Protein AF-A0A016TZR3-F1 (afdb_monomer_lite)

Foldseek 3Di:
DPDDDDQKDKDWPFAADDDQDDQDAFKKWWKWKWKWDFCDAADPVRGDDPDSVRTDTDETCCDAPPRYQNGTDMDGPPDPDLQCVVSVVSSVGHAQIKMKMFGFLVRCPCVLVVVLVSNVVSDDDDPPDDDDDDCPPDVVNVVVASPDPSSSVCVVPPHTMMMIMGTHDMDDNVRDDDDPVRDDPVSNVVVVVVVVVVVVVVVVVVVVVVD

Sequence (211 aa):
MPEPRPKCIKKVLHAGKGAVPDYRTGTKALFHYETLKPKDPVKPEVGMPESRDDYDVIDNTRRSWPGGYGKPLELIFGKKFQLPVFETCLRSMLVDEVSQFDIELSELCTYPMVSKKLRDLAKPHDKGHSHGHDSHMCAAALSAGTGYDELDELMRDPRPLRFIFHLLSVTQPEEYEAEGWQLTSEEKMQSVETLRLQGNQLFSQYHWAVN

InterPro domains:
  IPR039663 AIP/AIPL1/TTC9 [PTHR11242] (53-205)
  IPR046357 Peptidyl-prolyl cis-trans isomerase domain superfamily [G3DSA:3.10.50.40] (5-179)
  IPR056277 AIP/AIPL, N-terminal FKBP-type PPIase domain [PF23322] (9-168)

Organism: NCBI:txid53326

Radius of gyration: 21.47 Å; chains: 1; bounding box: 47×35×81 Å

Structure (mmCIF, N/CA/C/O backbone):
data_AF-A0A016TZR3-F1
#
_entry.id   AF-A0A016TZR3-F1
#
loop_
_atom_site.group_PDB
_atom_site.id
_atom_site.type_symbol
_atom_site.label_atom_id
_atom_site.label_alt_id
_atom_site.label_comp_id
_atom_site.label_asym_id
_atom_site.label_entity_id
_atom_site.label_seq_id
_atom_site.pdbx_PDB_ins_code
_atom_site.Cartn_x
_atom_site.Cartn_y
_atom_site.Cartn_z
_atom_site.occupancy
_atom_site.B_iso_or_equiv
_atom_site.auth_seq_id
_atom_site.auth_comp_id
_atom_site.auth_asym_id
_atom_site.auth_atom_id
_atom_site.pdbx_PDB_model_num
ATOM 1 N N . MET A 1 1 ? -8.367 22.521 -23.951 1.00 49.97 1 MET A N 1
ATOM 2 C CA . MET A 1 1 ? -7.368 21.920 -23.044 1.00 49.97 1 MET A CA 1
ATOM 3 C C . MET A 1 1 ? -7.643 20.426 -23.034 1.00 49.97 1 MET A C 1
ATOM 5 O O . MET A 1 1 ? -8.810 20.096 -22.861 1.00 49.97 1 MET A O 1
ATOM 9 N N . PRO A 1 2 ? -6.673 19.540 -23.309 1.00 55.69 2 PRO A N 1
ATOM 10 C CA . PRO A 1 2 ? -6.887 18.112 -23.093 1.00 55.69 2 PRO A CA 1
ATOM 11 C C . PRO A 1 2 ? -7.170 17.859 -21.604 1.00 55.69 2 PRO A C 1
ATOM 13 O O . PRO A 1 2 ? -6.590 18.528 -20.747 1.00 55.69 2 PRO A O 1
ATOM 16 N N . GLU A 1 3 ? -8.089 16.938 -21.315 1.00 54.19 3 GLU A N 1
ATOM 17 C CA . GLU A 1 3 ? -8.392 16.481 -19.954 1.00 54.19 3 GLU A CA 1
ATOM 18 C C . GLU A 1 3 ? -7.097 16.018 -19.254 1.00 54.19 3 GLU A C 1
ATOM 20 O O . GLU A 1 3 ? -6.268 15.348 -19.885 1.00 54.19 3 GLU A O 1
ATOM 25 N N . PRO A 1 4 ? -6.877 16.372 -17.974 1.00 68.44 4 PRO A N 1
ATOM 26 C CA . PRO A 1 4 ? -5.705 15.915 -17.242 1.00 68.44 4 PRO A CA 1
ATOM 27 C C . PRO A 1 4 ? -5.733 14.388 -17.115 1.00 68.44 4 PRO A C 1
ATOM 29 O O . PRO A 1 4 ? -6.742 13.798 -16.730 1.00 68.44 4 PRO A O 1
ATOM 32 N N . ARG A 1 5 ? -4.608 13.737 -17.433 1.00 68.75 5 ARG A N 1
ATOM 33 C CA . ARG A 1 5 ? -4.474 12.278 -17.340 1.00 68.75 5 ARG A CA 1
ATOM 34 C C . ARG A 1 5 ? -4.756 11.815 -15.898 1.00 68.75 5 ARG A C 1
ATOM 36 O O . ARG A 1 5 ? -4.221 12.427 -14.967 1.00 68.75 5 ARG A O 1
ATOM 43 N N . PRO A 1 6 ? -5.559 10.754 -15.690 1.00 76.75 6 PRO A N 1
ATOM 44 C CA . PRO A 1 6 ? -5.794 10.219 -14.356 1.00 76.75 6 PRO A CA 1
ATOM 45 C C . PRO A 1 6 ? -4.475 9.741 -13.749 1.00 76.75 6 PRO A C 1
ATOM 47 O O . PRO A 1 6 ? -3.730 8.991 -14.371 1.00 76.75 6 PRO A O 1
ATOM 50 N N . LYS A 1 7 ? -4.195 10.173 -12.518 1.00 87.81 7 LYS A N 1
ATOM 51 C CA . LYS A 1 7 ? -2.957 9.826 -11.803 1.00 87.81 7 LYS A CA 1
ATOM 52 C C . LYS A 1 7 ? -2.962 8.425 -11.185 1.00 87.81 7 LYS A C 1
ATOM 54 O O . LYS A 1 7 ? -1.944 7.955 -10.685 1.00 87.81 7 LYS A O 1
ATOM 59 N N . CYS A 1 8 ? -4.130 7.797 -11.158 1.00 93.31 8 CYS A N 1
ATOM 60 C CA . CYS A 1 8 ? -4.347 6.466 -10.629 1.00 93.31 8 CYS A CA 1
ATOM 61 C C . CYS A 1 8 ? -5.520 5.831 -11.380 1.00 93.31 8 CYS A C 1
ATOM 63 O O . CYS A 1 8 ? -6.584 6.446 -11.489 1.00 93.31 8 CYS A O 1
ATOM 65 N N . ILE A 1 9 ? -5.327 4.622 -11.906 1.00 94.88 9 ILE A N 1
ATOM 66 C CA . ILE A 1 9 ? -6.352 3.863 -12.629 1.00 94.88 9 ILE A CA 1
ATOM 67 C C . ILE A 1 9 ? -6.666 2.597 -11.836 1.00 94.88 9 ILE A C 1
ATOM 69 O O . ILE A 1 9 ? -5.790 1.766 -11.608 1.00 94.88 9 ILE A O 1
ATOM 73 N N . LYS A 1 10 ? -7.928 2.447 -11.425 1.00 97.19 10 LYS A N 1
ATOM 74 C CA . LYS A 1 10 ? -8.415 1.294 -10.661 1.00 97.19 10 LYS A CA 1
ATOM 75 C C . LYS A 1 10 ? -9.004 0.225 -11.583 1.00 97.19 10 LYS A C 1
ATOM 77 O O . LYS A 1 10 ? -9.812 0.534 -12.455 1.00 97.19 10 LYS A O 1
ATOM 82 N N . LYS A 1 11 ? -8.698 -1.042 -11.302 1.00 97.56 11 LYS A N 1
ATOM 83 C CA . LYS A 1 11 ? -9.366 -2.223 -11.861 1.00 97.56 11 LYS A CA 1
ATOM 84 C C . LYS A 1 11 ? -9.707 -3.199 -10.736 1.00 97.56 11 LYS A C 1
ATOM 86 O O . LYS A 1 11 ? -8.815 -3.708 -10.064 1.00 97.56 11 LYS A O 1
ATOM 91 N N . VAL A 1 12 ? -10.994 -3.487 -10.548 1.00 98.25 12 VAL A N 1
ATOM 92 C CA . VAL A 1 12 ? -11.446 -4.486 -9.567 1.00 98.25 12 VAL A CA 1
ATOM 93 C C . VAL A 1 12 ? -11.121 -5.885 -10.090 1.00 98.25 12 VAL A C 1
ATOM 95 O O . VAL A 1 12 ? -11.510 -6.236 -11.202 1.00 98.25 12 VAL A O 1
ATOM 98 N N . LEU A 1 13 ? -10.396 -6.671 -9.295 1.00 97.81 13 LEU A N 1
ATOM 99 C CA . LEU A 1 13 ? -10.054 -8.067 -9.592 1.00 97.81 13 LEU A CA 1
ATOM 100 C C . LEU A 1 13 ? -11.022 -9.034 -8.902 1.00 97.81 13 LEU A C 1
ATOM 102 O O . LEU A 1 13 ? -11.408 -10.047 -9.480 1.00 97.81 13 LEU A O 1
ATOM 106 N N . HIS A 1 14 ? -11.435 -8.703 -7.679 1.00 97.94 14 HIS A N 1
ATOM 107 C CA . HIS A 1 14 ? -12.476 -9.399 -6.936 1.00 97.94 14 HIS A CA 1
ATOM 108 C C . HIS A 1 14 ? -13.367 -8.369 -6.251 1.00 97.94 14 HIS A C 1
ATOM 110 O O . HIS A 1 14 ? -12.867 -7.509 -5.525 1.00 97.94 14 HIS A O 1
ATOM 116 N N . ALA A 1 15 ? -14.673 -8.439 -6.500 1.00 96.75 15 ALA A N 1
ATOM 117 C CA . ALA A 1 15 ? -15.625 -7.536 -5.870 1.00 96.75 15 ALA A CA 1
ATOM 118 C C . ALA A 1 15 ? -15.698 -7.811 -4.364 1.00 96.75 15 ALA A C 1
ATOM 120 O O . ALA A 1 15 ? -15.785 -8.966 -3.950 1.00 96.75 15 ALA A O 1
ATOM 121 N N . GLY A 1 16 ? -15.681 -6.749 -3.560 1.00 95.56 16 GLY A N 1
ATOM 122 C CA . GLY A 1 16 ? -15.928 -6.859 -2.127 1.00 95.56 16 GLY A CA 1
ATOM 123 C C . GLY A 1 16 ? -17.412 -7.025 -1.801 1.00 95.56 16 GLY A C 1
ATOM 124 O O . GLY A 1 16 ? -18.258 -7.237 -2.674 1.00 95.56 16 GLY A O 1
ATOM 125 N N . LYS A 1 17 ? -17.735 -6.918 -0.515 1.00 89.94 17 LYS A N 1
ATOM 126 C CA . LYS A 1 17 ? -19.073 -7.154 0.035 1.00 89.94 17 LYS A CA 1
ATOM 127 C C . LYS A 1 17 ? -19.603 -5.914 0.749 1.00 89.94 17 LYS A C 1
ATOM 129 O O . LYS A 1 17 ? -18.851 -5.153 1.350 1.00 89.94 17 LYS A O 1
ATOM 134 N N . GLY A 1 18 ? -20.927 -5.773 0.746 1.00 92.62 18 GLY A N 1
ATOM 135 C CA . GLY A 1 18 ? -21.624 -4.711 1.469 1.00 92.62 18 GLY A CA 1
ATOM 136 C C . GLY A 1 18 ? -21.570 -3.354 0.766 1.00 92.62 18 GLY A C 1
ATOM 137 O O . GLY A 1 18 ? -21.456 -3.274 -0.455 1.00 92.62 18 GLY A O 1
ATOM 138 N N . ALA A 1 19 ? -21.714 -2.292 1.555 1.00 89.75 19 ALA A N 1
ATOM 139 C CA . ALA A 1 19 ? -21.615 -0.912 1.095 1.00 89.75 19 ALA A CA 1
ATOM 140 C C . ALA A 1 19 ? -20.197 -0.367 1.310 1.00 89.75 19 ALA A C 1
ATOM 142 O O . ALA A 1 19 ? -19.444 -0.885 2.136 1.00 89.75 19 ALA A O 1
ATOM 143 N N . VAL A 1 20 ? -19.848 0.697 0.581 1.00 88.19 20 VAL A N 1
ATOM 144 C CA . VAL A 1 20 ? -18.577 1.404 0.785 1.00 88.19 20 VAL A CA 1
ATOM 145 C C . VAL A 1 20 ? -18.556 1.962 2.211 1.00 88.19 20 VAL A C 1
ATOM 147 O O . VAL A 1 20 ? -19.495 2.675 2.575 1.00 88.19 20 VAL A O 1
ATOM 150 N N . PRO A 1 21 ? -17.535 1.631 3.025 1.00 89.56 21 PRO A N 1
ATOM 151 C CA . PRO A 1 21 ? -17.408 2.173 4.372 1.00 89.56 21 PRO A CA 1
ATOM 152 C C . PRO A 1 21 ? -17.322 3.701 4.371 1.00 89.56 21 PRO A C 1
ATOM 154 O O . PRO A 1 21 ? -16.819 4.308 3.424 1.00 89.56 21 PRO A O 1
ATOM 157 N N . ASP A 1 22 ? -17.757 4.330 5.461 1.00 91.75 22 ASP A N 1
ATOM 158 C CA . ASP A 1 22 ? -17.482 5.750 5.668 1.00 91.75 22 ASP A CA 1
ATOM 159 C C . ASP A 1 22 ? -16.022 5.932 6.106 1.00 91.75 22 ASP A C 1
ATOM 161 O O . ASP A 1 22 ? -15.615 5.495 7.186 1.00 91.75 22 ASP A O 1
ATOM 165 N N . TYR A 1 23 ? -15.221 6.549 5.238 1.00 90.19 23 TYR A N 1
ATOM 166 C CA . TYR A 1 23 ? -13.797 6.795 5.452 1.00 90.19 23 TYR A CA 1
ATOM 167 C C . TYR A 1 23 ? -13.564 8.211 5.988 1.00 90.19 23 TYR A C 1
ATOM 169 O O . TYR A 1 23 ? -13.162 9.121 5.259 1.00 90.19 23 TYR A O 1
ATOM 177 N N . ARG A 1 24 ? -13.770 8.410 7.285 1.00 91.12 24 ARG A N 1
ATOM 178 C CA . ARG A 1 24 ? -13.480 9.678 7.979 1.00 91.12 24 ARG A CA 1
ATOM 179 C C . ARG A 1 24 ? -12.120 9.671 8.674 1.00 91.12 24 ARG A C 1
ATOM 181 O O . ARG A 1 24 ? -11.496 8.620 8.819 1.00 91.12 24 ARG A O 1
ATOM 188 N N . THR A 1 25 ? -11.650 10.837 9.114 1.00 91.31 25 THR A N 1
ATOM 189 C CA . THR A 1 25 ? -10.424 10.943 9.922 1.00 91.31 25 THR A CA 1
ATOM 190 C C . THR A 1 25 ? -10.492 10.006 11.128 1.00 91.31 25 THR A C 1
ATOM 192 O O . THR A 1 25 ? -11.509 9.954 11.814 1.00 91.31 25 THR A O 1
ATOM 195 N N . GLY A 1 26 ? -9.420 9.249 11.361 1.00 90.44 26 GLY A N 1
ATOM 196 C CA . GLY A 1 26 ? -9.351 8.224 12.402 1.00 90.44 26 GLY A CA 1
ATOM 197 C C . GLY A 1 26 ? -9.872 6.850 11.974 1.00 90.44 26 GLY A C 1
ATOM 198 O O . GLY A 1 26 ? -9.685 5.892 12.707 1.00 90.44 26 GLY A O 1
ATOM 199 N N . THR A 1 27 ? -10.490 6.703 10.800 1.00 93.75 27 THR A N 1
ATOM 200 C CA . THR A 1 27 ? -10.899 5.376 10.309 1.00 93.75 27 THR A CA 1
ATOM 201 C C . THR A 1 27 ? -9.664 4.506 10.115 1.00 93.75 27 THR A C 1
ATOM 203 O O . THR A 1 27 ? -8.675 4.966 9.541 1.00 93.75 27 THR A O 1
ATOM 206 N N . LYS A 1 28 ? -9.717 3.252 10.561 1.00 94.62 28 LYS A N 1
ATOM 207 C CA . LYS A 1 28 ? -8.633 2.282 10.402 1.00 94.62 28 LYS A CA 1
ATOM 208 C C . LYS A 1 28 ? -8.973 1.303 9.287 1.00 94.62 28 LYS A C 1
ATOM 210 O O . LYS A 1 28 ? -10.040 0.701 9.311 1.00 94.62 28 LYS A O 1
ATOM 215 N N . ALA A 1 29 ? -8.066 1.116 8.337 1.00 95.94 29 ALA A N 1
ATOM 216 C CA . ALA A 1 29 ? -8.151 0.071 7.323 1.00 95.94 29 ALA A CA 1
ATOM 217 C C . ALA A 1 29 ? -7.049 -0.965 7.541 1.00 95.94 29 ALA A C 1
ATOM 219 O O . ALA A 1 29 ? -5.874 -0.606 7.631 1.00 95.94 29 ALA A O 1
ATOM 220 N N . LEU A 1 30 ? -7.434 -2.239 7.577 1.00 97.38 30 LEU A N 1
ATOM 221 C CA . LEU A 1 30 ? -6.525 -3.380 7.604 1.00 97.38 30 LEU A CA 1
ATOM 222 C C . LEU A 1 30 ? -6.492 -4.013 6.212 1.00 97.38 30 LEU A C 1
ATOM 224 O O . LEU A 1 30 ? -7.537 -4.377 5.672 1.00 97.38 30 LEU A O 1
ATOM 228 N N . PHE A 1 31 ? -5.314 -4.151 5.610 1.00 98.00 31 PHE A N 1
ATOM 229 C CA . PHE A 1 31 ? -5.204 -4.614 4.226 1.00 98.00 31 PHE A CA 1
ATOM 230 C C . PHE A 1 31 ? -3.892 -5.342 3.941 1.00 98.00 31 PHE A C 1
ATOM 232 O O . PHE A 1 31 ? -2.863 -5.125 4.579 1.00 98.00 31 PHE A O 1
ATOM 239 N N . HIS A 1 32 ? -3.923 -6.191 2.919 1.00 98.31 32 HIS A N 1
ATOM 240 C CA . HIS A 1 32 ? -2.718 -6.651 2.242 1.00 98.31 32 HIS A CA 1
ATOM 241 C C . HIS A 1 32 ? -2.470 -5.809 0.996 1.00 98.31 32 HIS A C 1
ATOM 243 O O . HIS A 1 32 ? -3.414 -5.356 0.351 1.00 98.31 32 HIS A O 1
ATOM 249 N N . TYR A 1 33 ? -1.203 -5.660 0.623 1.00 97.56 33 TYR A N 1
ATOM 250 C CA . TYR A 1 33 ? -0.843 -5.203 -0.711 1.00 97.56 33 TYR A CA 1
ATOM 251 C C . TYR A 1 33 ? 0.334 -5.974 -1.306 1.00 97.56 33 TYR A C 1
ATOM 253 O O . TYR A 1 33 ? 1.115 -6.619 -0.591 1.00 97.56 33 TYR A O 1
ATOM 261 N N . GLU A 1 34 ? 0.434 -5.878 -2.625 1.00 97.75 34 GLU A N 1
ATOM 262 C CA . GLU A 1 34 ? 1.603 -6.214 -3.421 1.00 97.75 34 GLU A CA 1
ATOM 263 C C . GLU A 1 34 ? 1.939 -5.048 -4.353 1.00 97.75 34 GLU A C 1
ATOM 265 O O . GLU A 1 34 ? 1.035 -4.465 -4.951 1.00 97.75 34 GLU A O 1
ATOM 270 N N . THR A 1 35 ? 3.225 -4.734 -4.485 1.00 97.56 35 THR A N 1
ATOM 271 C CA . THR A 1 35 ? 3.732 -3.703 -5.393 1.00 97.56 35 THR A CA 1
ATOM 272 C C . THR A 1 35 ? 4.537 -4.335 -6.510 1.00 97.56 35 THR A C 1
ATOM 274 O O . THR A 1 35 ? 5.446 -5.128 -6.261 1.00 97.56 35 THR A O 1
ATOM 277 N N . LEU A 1 36 ? 4.228 -3.935 -7.736 1.00 97.75 36 LEU A N 1
ATOM 278 C CA . LEU A 1 36 ? 4.792 -4.466 -8.964 1.00 97.75 36 LEU A CA 1
ATOM 279 C C . LEU A 1 36 ? 5.443 -3.337 -9.773 1.00 97.75 36 LEU A C 1
ATOM 281 O O . LEU A 1 36 ? 4.791 -2.338 -10.098 1.00 97.75 36 LEU A O 1
ATOM 285 N N . LYS A 1 37 ? 6.718 -3.518 -10.125 1.00 97.19 37 LYS A N 1
ATOM 286 C CA . LYS A 1 37 ? 7.484 -2.642 -11.018 1.00 97.19 37 LYS A CA 1
ATOM 287 C C . LYS A 1 37 ? 7.463 -3.216 -12.433 1.00 97.19 37 LYS A C 1
ATOM 289 O O . LYS A 1 37 ? 7.873 -4.360 -12.592 1.00 97.19 37 LYS A O 1
ATOM 294 N N . PRO A 1 38 ? 7.028 -2.472 -13.458 1.00 96.94 38 PRO A N 1
ATOM 295 C CA . PRO A 1 38 ? 7.193 -2.899 -14.845 1.00 96.94 38 PRO A CA 1
ATOM 296 C C . PRO A 1 38 ? 8.671 -3.166 -15.163 1.00 96.94 38 PRO A C 1
ATOM 298 O O . PRO A 1 38 ? 9.517 -2.327 -14.836 1.00 96.94 38 PRO A O 1
ATOM 301 N N . LYS A 1 39 ? 8.977 -4.292 -15.816 1.00 95.19 39 LYS A N 1
ATOM 302 C CA . LYS A 1 39 ? 10.340 -4.658 -16.247 1.00 95.19 39 LYS A CA 1
ATOM 303 C C . LYS A 1 39 ? 10.873 -3.710 -17.315 1.00 95.19 39 LYS A C 1
ATOM 305 O O . LYS A 1 39 ? 11.999 -3.224 -17.215 1.00 95.19 39 LYS A O 1
ATOM 310 N N . ASP A 1 40 ? 10.017 -3.333 -18.259 1.00 93.56 40 ASP A N 1
ATOM 311 C CA . ASP A 1 40 ? 10.330 -2.368 -19.314 1.00 93.56 40 ASP A CA 1
ATOM 312 C C . ASP A 1 40 ? 9.767 -0.968 -19.012 1.00 93.56 40 ASP A C 1
ATOM 314 O O . ASP A 1 40 ? 8.735 -0.848 -18.340 1.00 93.56 40 ASP A O 1
ATOM 318 N N . PRO A 1 41 ? 10.428 0.113 -19.478 1.00 91.06 41 PRO A N 1
ATOM 319 C CA . PRO A 1 41 ? 9.929 1.471 -19.301 1.00 91.06 41 PRO A CA 1
ATOM 320 C C . PRO A 1 41 ? 8.519 1.648 -19.874 1.00 91.06 41 PRO A C 1
ATOM 322 O O . PRO A 1 41 ? 8.245 1.304 -21.026 1.00 91.06 41 PRO A O 1
ATOM 325 N N . VAL A 1 42 ? 7.631 2.240 -19.076 1.00 89.88 42 VAL A N 1
ATOM 326 C CA . VAL A 1 42 ? 6.235 2.465 -19.462 1.00 89.88 42 VAL A CA 1
ATOM 327 C C . VAL A 1 42 ? 6.144 3.663 -20.395 1.00 89.88 42 VAL A C 1
ATOM 329 O O . VAL A 1 42 ? 6.433 4.797 -20.013 1.00 89.88 42 VAL A O 1
ATOM 332 N N . LYS A 1 43 ? 5.725 3.408 -21.635 1.00 85.25 43 LYS A N 1
ATOM 333 C CA . LYS A 1 43 ? 5.479 4.452 -22.631 1.00 85.25 43 LYS A CA 1
ATOM 334 C C . LYS A 1 43 ? 4.062 5.011 -22.460 1.00 85.25 43 LYS A C 1
ATOM 336 O O . LYS A 1 43 ? 3.127 4.210 -22.376 1.00 85.25 43 LYS A O 1
ATOM 341 N N . PRO A 1 44 ? 3.866 6.343 -22.452 1.00 78.75 44 PRO A N 1
ATOM 342 C CA . PRO A 1 44 ? 2.546 6.954 -22.281 1.00 78.75 44 PRO A CA 1
ATOM 343 C C . PRO A 1 44 ? 1.476 6.467 -23.265 1.00 78.75 44 PRO A C 1
ATOM 345 O O . PRO A 1 44 ? 0.295 6.489 -22.936 1.00 78.75 44 PRO A O 1
ATOM 348 N N . GLU A 1 45 ? 1.879 6.055 -24.467 1.00 81.81 45 GLU A N 1
ATOM 349 C CA . GLU A 1 45 ? 0.986 5.615 -25.541 1.00 81.81 45 GLU A CA 1
ATOM 350 C C . GLU A 1 45 ? 0.502 4.171 -25.354 1.00 81.81 45 GLU A C 1
ATOM 352 O O . GLU A 1 45 ? -0.556 3.811 -25.864 1.00 81.81 45 GLU A O 1
ATOM 357 N N . VAL A 1 46 ? 1.283 3.348 -24.647 1.00 83.25 46 VAL A N 1
ATOM 358 C CA . VAL A 1 46 ? 1.012 1.917 -24.428 1.00 83.25 46 VAL A CA 1
ATOM 359 C C . VAL A 1 46 ? 0.372 1.686 -23.058 1.00 83.25 46 VAL A C 1
ATOM 361 O O . VAL A 1 46 ? -0.469 0.805 -22.912 1.00 83.25 46 VAL A O 1
ATOM 364 N N . GLY A 1 47 ? 0.725 2.505 -22.063 1.00 87.31 47 GLY A N 1
ATOM 365 C CA . GLY A 1 47 ? 0.266 2.335 -20.689 1.00 87.31 47 GLY A CA 1
ATOM 366 C C . GLY A 1 47 ? 0.959 1.174 -19.971 1.00 87.31 47 GLY A C 1
ATOM 367 O O . GLY A 1 47 ? 1.974 0.642 -20.422 1.00 87.31 47 GLY A O 1
ATOM 368 N N . MET A 1 48 ? 0.431 0.818 -18.801 1.00 94.25 48 MET A N 1
ATOM 369 C CA . MET A 1 48 ? 0.974 -0.252 -17.961 1.00 94.25 48 MET A CA 1
ATOM 370 C C . MET A 1 48 ? 0.780 -1.629 -18.625 1.00 94.25 48 MET A C 1
ATOM 372 O O . MET A 1 48 ? -0.317 -1.884 -19.124 1.00 94.25 48 MET A O 1
ATOM 376 N N . PRO A 1 49 ? 1.776 -2.538 -18.587 1.00 94.50 49 PRO A N 1
ATOM 377 C CA . PRO A 1 49 ? 1.634 -3.890 -19.132 1.00 94.50 49 PRO A CA 1
ATOM 378 C C . PRO A 1 49 ? 0.408 -4.654 -18.600 1.00 94.50 49 PRO A C 1
ATOM 380 O O . PRO A 1 49 ? -0.021 -4.500 -17.451 1.00 94.50 49 PRO A O 1
ATOM 383 N N . GLU A 1 50 ? -0.181 -5.513 -19.429 1.00 92.38 50 GLU A N 1
ATOM 384 C CA . GLU A 1 50 ? -1.334 -6.321 -19.011 1.00 92.38 50 GLU A CA 1
ATOM 385 C C . GLU A 1 50 ? -0.912 -7.589 -18.266 1.00 92.38 50 GLU A C 1
ATOM 387 O O . GLU A 1 50 ? -1.527 -7.938 -17.253 1.00 92.38 50 GLU A O 1
ATOM 392 N N . SER A 1 51 ? 0.137 -8.268 -18.743 1.00 94.00 51 SER A N 1
ATOM 393 C CA . SER A 1 51 ? 0.600 -9.519 -18.148 1.00 94.00 51 SER A CA 1
ATOM 394 C C . SER A 1 51 ? 1.334 -9.258 -16.843 1.00 94.00 51 SER A C 1
ATOM 396 O O . SER A 1 51 ? 2.180 -8.374 -16.739 1.00 94.00 51 SER A O 1
ATOM 398 N N . ARG A 1 52 ? 1.051 -10.083 -15.835 1.00 92.75 52 ARG A N 1
ATOM 399 C CA . ARG A 1 52 ? 1.779 -10.059 -14.564 1.00 92.75 52 ARG A CA 1
ATOM 400 C C . ARG A 1 52 ? 3.259 -10.418 -14.738 1.00 92.75 52 ARG A C 1
ATOM 402 O O . ARG A 1 52 ? 4.080 -9.937 -13.963 1.00 92.75 52 ARG A O 1
ATOM 409 N N . ASP A 1 53 ? 3.594 -11.228 -15.738 1.00 95.94 53 ASP A N 1
ATOM 410 C CA . ASP A 1 53 ? 4.968 -11.689 -15.973 1.00 95.94 53 ASP A CA 1
ATOM 411 C C . ASP A 1 53 ? 5.900 -10.568 -16.453 1.00 95.94 53 ASP A C 1
ATOM 413 O O . ASP A 1 53 ? 7.121 -10.707 -16.371 1.00 95.94 53 ASP A O 1
ATOM 417 N N . ASP A 1 54 ? 5.342 -9.427 -16.861 1.00 96.88 54 ASP A N 1
ATOM 418 C CA . ASP A 1 54 ? 6.081 -8.228 -17.271 1.00 96.88 54 ASP A CA 1
ATOM 419 C C . ASP A 1 54 ? 6.475 -7.340 -16.078 1.00 96.88 54 ASP A C 1
ATOM 421 O O . ASP A 1 54 ? 6.915 -6.201 -16.255 1.00 96.88 54 ASP A O 1
ATOM 425 N N . TYR A 1 55 ? 6.318 -7.847 -14.852 1.00 97.44 55 TYR A N 1
ATOM 426 C CA . TYR A 1 55 ? 6.597 -7.120 -13.622 1.00 97.44 55 TYR A CA 1
ATOM 427 C C . TYR A 1 55 ? 7.577 -7.849 -12.705 1.00 97.44 55 TYR A C 1
ATOM 429 O O . TYR A 1 55 ? 7.564 -9.076 -12.591 1.00 97.44 55 TYR A O 1
ATOM 437 N N . ASP A 1 56 ? 8.358 -7.061 -11.973 1.00 96.12 56 ASP A N 1
ATOM 438 C CA . ASP A 1 56 ? 9.103 -7.492 -10.796 1.00 96.12 56 ASP A CA 1
ATOM 439 C C . ASP A 1 56 ? 8.322 -7.133 -9.527 1.00 96.12 56 ASP A C 1
ATOM 441 O O . ASP A 1 56 ? 7.745 -6.048 -9.411 1.00 96.12 56 ASP A O 1
ATOM 445 N N . VAL A 1 57 ? 8.294 -8.042 -8.553 1.00 95.56 57 VAL A N 1
ATOM 446 C CA . VAL A 1 57 ? 7.645 -7.797 -7.257 1.00 95.56 57 VAL A CA 1
ATOM 447 C C . VAL A 1 57 ? 8.605 -7.013 -6.368 1.00 95.56 57 VAL A C 1
ATOM 449 O O . VAL A 1 57 ? 9.663 -7.532 -6.025 1.00 95.56 57 VAL A O 1
ATOM 452 N N . ILE A 1 58 ? 8.217 -5.804 -5.954 1.00 95.00 58 ILE A N 1
ATOM 453 C CA . ILE A 1 58 ? 9.000 -5.004 -5.000 1.00 95.00 58 ILE A CA 1
ATOM 454 C C . ILE A 1 58 ? 8.634 -5.398 -3.572 1.00 95.00 58 ILE A C 1
ATOM 456 O O . ILE A 1 58 ? 9.499 -5.756 -2.785 1.00 95.00 58 ILE A O 1
ATOM 460 N N . ASP A 1 59 ? 7.349 -5.341 -3.224 1.00 95.12 59 ASP A N 1
ATOM 461 C CA . ASP A 1 59 ? 6.875 -5.640 -1.873 1.00 95.12 59 ASP A CA 1
ATOM 462 C C . ASP A 1 59 ? 5.647 -6.540 -1.934 1.00 95.12 59 ASP A C 1
ATOM 464 O O . ASP A 1 59 ? 4.795 -6.385 -2.807 1.00 95.12 59 ASP A O 1
ATOM 468 N N . ASN A 1 60 ? 5.526 -7.465 -0.983 1.00 96.31 60 ASN A N 1
ATOM 469 C CA . ASN A 1 60 ? 4.326 -8.275 -0.818 1.00 96.31 60 ASN A CA 1
ATOM 470 C C . ASN A 1 60 ? 4.083 -8.558 0.667 1.00 96.31 60 ASN A C 1
ATOM 472 O O . ASN A 1 60 ? 4.766 -9.366 1.287 1.00 96.31 60 ASN A O 1
ATOM 476 N N . THR A 1 61 ? 3.063 -7.921 1.238 1.00 96.19 61 THR A N 1
ATOM 477 C CA . THR A 1 61 ? 2.717 -8.037 2.669 1.00 96.19 61 THR A CA 1
ATOM 478 C C . THR A 1 61 ? 2.465 -9.477 3.143 1.00 96.19 61 THR A C 1
ATOM 480 O O . THR A 1 61 ? 2.605 -9.761 4.329 1.00 96.19 61 THR A O 1
ATOM 483 N N . ARG A 1 62 ? 2.104 -10.403 2.242 1.00 95.88 62 ARG A N 1
ATOM 484 C CA . ARG A 1 62 ? 1.853 -11.815 2.575 1.00 95.88 62 ARG A CA 1
ATOM 485 C C . ARG A 1 62 ? 3.124 -12.658 2.645 1.00 95.88 62 ARG A C 1
ATOM 487 O O . ARG A 1 62 ? 3.096 -13.725 3.249 1.00 95.88 62 ARG A O 1
ATOM 494 N N . ARG A 1 63 ? 4.219 -12.223 2.018 1.00 94.12 63 ARG A N 1
ATOM 495 C CA . ARG A 1 63 ? 5.515 -12.910 2.106 1.00 94.12 63 ARG A CA 1
ATOM 496 C C . ARG A 1 63 ? 6.188 -12.543 3.421 1.00 94.12 63 ARG A C 1
ATOM 498 O O . ARG A 1 63 ? 6.085 -11.404 3.862 1.00 94.12 63 ARG A O 1
ATOM 505 N N . SER A 1 64 ? 6.883 -13.487 4.039 1.00 90.50 64 SER A N 1
ATOM 506 C CA . SER A 1 64 ? 7.733 -13.204 5.199 1.00 90.50 64 SER A CA 1
ATOM 507 C C . SER A 1 64 ? 8.983 -12.424 4.790 1.00 90.50 64 SER A C 1
ATOM 509 O O . SER A 1 64 ? 9.380 -12.433 3.622 1.00 90.50 64 SER A O 1
ATOM 511 N N . TRP A 1 65 ? 9.638 -11.799 5.769 1.00 86.69 65 TRP A N 1
ATOM 512 C CA . TRP A 1 65 ? 10.977 -11.239 5.599 1.00 86.69 65 TRP A CA 1
ATOM 513 C C . TRP A 1 65 ? 11.945 -12.267 4.971 1.00 86.69 65 TRP A C 1
ATOM 515 O O . TRP A 1 65 ? 11.905 -13.432 5.379 1.00 86.69 65 TRP A O 1
ATOM 525 N N . PRO A 1 66 ? 12.828 -11.887 4.023 1.00 79.62 66 PRO A N 1
ATOM 526 C CA . PRO A 1 66 ? 13.050 -10.543 3.469 1.00 79.62 66 PRO A CA 1
ATOM 527 C C . PRO A 1 66 ? 12.128 -10.151 2.305 1.00 79.62 66 PRO A C 1
ATOM 529 O O . PRO A 1 66 ? 12.147 -9.005 1.878 1.00 79.62 66 PRO A O 1
ATOM 532 N N . GLY A 1 67 ? 11.303 -11.070 1.799 1.00 72.94 67 GLY A N 1
ATOM 533 C CA . GLY A 1 67 ? 10.462 -10.841 0.617 1.00 72.94 67 GLY A CA 1
ATOM 534 C C . GLY A 1 67 ? 9.142 -10.106 0.881 1.00 72.94 67 GLY A C 1
ATOM 535 O O . GLY A 1 67 ? 8.313 -10.018 -0.026 1.00 72.94 67 GLY A O 1
ATOM 536 N N . GLY A 1 68 ? 8.906 -9.649 2.112 1.00 84.38 68 GLY A N 1
ATOM 537 C CA . GLY A 1 68 ? 7.666 -9.020 2.556 1.00 84.38 68 GLY A CA 1
ATOM 538 C C . GLY A 1 68 ? 7.624 -8.800 4.069 1.00 84.38 68 GLY A C 1
ATOM 539 O O . GLY A 1 68 ? 8.659 -8.827 4.736 1.00 84.38 68 GLY A O 1
ATOM 540 N N . TYR A 1 69 ? 6.424 -8.589 4.621 1.00 87.75 69 TYR A N 1
ATOM 541 C CA . TYR A 1 69 ? 6.233 -8.251 6.043 1.00 87.75 69 TYR A CA 1
ATOM 542 C C . TYR A 1 69 ? 5.577 -9.359 6.880 1.00 87.75 69 TYR A C 1
ATOM 544 O O . TYR A 1 69 ? 5.520 -9.252 8.101 1.00 87.75 69 TYR A O 1
ATOM 552 N N . GLY A 1 70 ? 5.061 -10.414 6.244 1.00 89.62 70 GLY A N 1
ATOM 553 C CA . GLY A 1 70 ? 4.425 -11.569 6.889 1.00 89.62 70 GLY A CA 1
ATOM 554 C C . GLY A 1 70 ? 3.076 -11.290 7.561 1.00 89.62 70 GLY A C 1
ATOM 555 O O . GLY A 1 70 ? 2.526 -12.180 8.206 1.00 89.62 70 GLY A O 1
ATOM 556 N N . LYS A 1 71 ? 2.534 -10.073 7.437 1.00 94.12 71 LYS A N 1
ATOM 557 C CA . LYS A 1 71 ? 1.275 -9.642 8.058 1.00 94.12 71 LYS A CA 1
ATOM 558 C C . LYS A 1 71 ? 0.608 -8.520 7.251 1.00 94.12 71 LYS A C 1
ATOM 560 O O . LYS A 1 71 ? 1.302 -7.810 6.517 1.00 94.12 71 LYS A O 1
ATOM 565 N N . PRO A 1 72 ? -0.724 -8.350 7.358 1.00 96.50 72 PRO A N 1
ATOM 566 C CA . PRO A 1 72 ? -1.396 -7.178 6.807 1.00 96.50 72 PRO A CA 1
ATOM 567 C C . PRO A 1 72 ? -0.888 -5.889 7.464 1.00 96.50 72 PRO A C 1
ATOM 569 O O . PRO A 1 72 ? -0.339 -5.911 8.568 1.00 96.50 72 PRO A O 1
ATOM 572 N N . LEU A 1 73 ? -1.074 -4.770 6.768 1.00 94.19 73 LEU A N 1
ATOM 573 C CA . LEU A 1 73 ? -0.781 -3.441 7.287 1.00 94.19 73 LEU A CA 1
ATOM 574 C C . LEU A 1 73 ? -2.048 -2.725 7.733 1.00 94.19 73 LEU A C 1
ATOM 576 O O . LEU A 1 73 ? -3.145 -2.997 7.244 1.00 94.19 73 LEU A O 1
ATOM 580 N N . GLU A 1 74 ? -1.844 -1.767 8.630 1.00 93.06 74 GLU A N 1
ATOM 581 C CA . GLU A 1 74 ? -2.867 -0.851 9.108 1.00 93.06 74 GLU A CA 1
ATOM 582 C C . GLU A 1 74 ? -2.584 0.561 8.598 1.00 93.06 74 GLU A C 1
ATOM 584 O O . GLU A 1 74 ? -1.461 1.062 8.701 1.00 93.06 74 GLU A O 1
ATOM 589 N N . LEU A 1 75 ? -3.618 1.214 8.073 1.00 92.75 75 LEU A N 1
ATOM 590 C CA . LEU A 1 75 ? -3.605 2.634 7.739 1.00 92.75 75 LEU A CA 1
ATOM 591 C C . LEU A 1 75 ? -4.712 3.339 8.516 1.00 92.75 75 LEU A C 1
ATOM 593 O O . LEU A 1 75 ? -5.836 2.846 8.580 1.00 92.75 75 LEU A O 1
ATOM 597 N N . ILE A 1 76 ? -4.396 4.511 9.066 1.00 92.00 76 ILE A N 1
ATOM 598 C CA . ILE A 1 76 ? -5.370 5.380 9.726 1.00 92.00 76 ILE A CA 1
ATOM 599 C C . ILE A 1 76 ? -5.564 6.627 8.875 1.00 92.00 76 ILE A C 1
ATOM 601 O O . ILE A 1 76 ? -4.619 7.385 8.658 1.00 92.00 76 ILE A O 1
ATOM 605 N N . PHE A 1 77 ? -6.795 6.841 8.427 1.00 92.25 77 PHE A N 1
ATOM 606 C CA . PHE A 1 77 ? -7.163 7.951 7.557 1.00 92.25 77 PHE A CA 1
ATOM 607 C C . PHE A 1 77 ? -7.023 9.305 8.251 1.00 92.25 77 PHE A C 1
ATOM 609 O O . PHE A 1 77 ? -7.334 9.453 9.436 1.00 92.25 77 PHE A O 1
ATOM 616 N N . GLY A 1 78 ? -6.594 10.318 7.494 1.00 86.06 78 GLY A N 1
ATOM 617 C CA . GLY A 1 78 ? -6.494 11.702 7.972 1.00 86.06 78 GLY A CA 1
ATOM 618 C C . GLY A 1 78 ? -5.302 11.978 8.895 1.00 86.06 78 GLY A C 1
ATOM 619 O O . GLY A 1 78 ? -5.076 13.127 9.276 1.00 86.06 78 GLY A O 1
ATOM 620 N N . LYS A 1 79 ? -4.489 10.965 9.214 1.00 80.12 79 LYS A N 1
ATOM 621 C CA . LYS A 1 79 ? -3.139 11.184 9.746 1.00 80.12 79 LYS A CA 1
ATOM 622 C C . LYS A 1 79 ? -2.228 11.477 8.565 1.00 80.12 79 LYS A C 1
ATOM 624 O O . LYS A 1 79 ? -2.437 10.940 7.488 1.00 80.12 79 LYS A O 1
ATOM 629 N N . LYS A 1 80 ? -1.227 12.349 8.730 1.00 64.81 80 LYS A N 1
ATOM 630 C CA . LYS A 1 80 ? -0.274 12.671 7.651 1.00 64.81 80 LYS A CA 1
ATOM 631 C C . LYS A 1 80 ? 0.549 11.427 7.298 1.00 64.81 80 LYS A C 1
ATOM 633 O O . LYS A 1 80 ? 1.659 11.248 7.798 1.00 64.81 80 LYS A O 1
ATOM 638 N N . PHE A 1 81 ? -0.007 10.554 6.467 1.00 63.94 81 PHE A N 1
ATOM 639 C CA . PHE A 1 81 ? 0.680 9.384 5.963 1.00 63.94 81 PHE A CA 1
ATOM 640 C C . PHE A 1 81 ? 1.731 9.830 4.950 1.00 63.94 81 PHE A C 1
ATOM 642 O O . PHE A 1 81 ? 1.530 10.776 4.187 1.00 63.94 81 PHE A O 1
ATOM 649 N N . GLN A 1 82 ? 2.873 9.148 4.932 1.00 74.19 82 GLN A N 1
ATOM 650 C CA . GLN A 1 82 ? 3.971 9.506 4.031 1.00 74.19 82 GLN A CA 1
ATOM 651 C C . GLN A 1 82 ? 3.684 9.141 2.565 1.00 74.19 82 GLN A C 1
ATOM 653 O O . GLN A 1 82 ? 4.484 9.483 1.700 1.00 74.19 82 GLN A O 1
ATOM 658 N N . LEU A 1 83 ? 2.551 8.490 2.275 1.00 84.75 83 LEU A N 1
ATOM 659 C CA . LEU A 1 83 ? 2.128 8.096 0.930 1.00 84.75 83 LEU A CA 1
ATOM 660 C C . LEU A 1 83 ? 0.603 8.288 0.731 1.00 84.75 83 LEU A C 1
ATOM 662 O O . LEU A 1 83 ? -0.154 7.316 0.767 1.00 84.75 83 LEU A O 1
ATOM 666 N N . PRO A 1 84 ? 0.127 9.534 0.534 1.00 88.88 84 PRO A N 1
ATOM 667 C CA . PRO A 1 84 ? -1.303 9.876 0.526 1.00 88.88 84 PRO A CA 1
ATOM 668 C C . PRO A 1 84 ? -2.153 9.096 -0.484 1.00 88.88 84 PRO A C 1
ATOM 670 O O . PRO A 1 84 ? -3.336 8.858 -0.251 1.00 88.88 84 PRO A O 1
ATOM 673 N N . VAL A 1 85 ? -1.555 8.650 -1.593 1.00 93.44 85 VAL A N 1
ATOM 674 C CA . VAL A 1 85 ? -2.262 7.896 -2.635 1.00 93.44 85 VAL A CA 1
ATOM 675 C C . VAL A 1 85 ? -2.853 6.574 -2.123 1.00 93.44 85 VAL A C 1
ATOM 677 O O . VAL A 1 85 ? -3.864 6.121 -2.657 1.00 93.44 85 VAL A O 1
ATOM 680 N N . PHE A 1 86 ? -2.308 5.985 -1.050 1.00 94.94 86 PHE A N 1
ATOM 681 C CA . PHE A 1 86 ? -2.888 4.788 -0.426 1.00 94.94 86 PHE A CA 1
ATOM 682 C C . PHE A 1 86 ? -4.269 5.067 0.177 1.00 94.94 86 PHE A C 1
ATOM 684 O O . PHE A 1 86 ? -5.179 4.262 -0.010 1.00 94.94 86 PHE A O 1
ATOM 691 N N . GLU A 1 87 ? -4.462 6.220 0.829 1.00 93.75 87 GLU A N 1
ATOM 692 C CA . GLU A 1 87 ? -5.784 6.622 1.325 1.00 93.75 87 GLU A CA 1
ATOM 693 C C . GLU A 1 87 ? -6.775 6.760 0.171 1.00 93.75 87 GLU A C 1
ATOM 695 O O . GLU A 1 87 ? -7.894 6.257 0.250 1.00 93.75 87 GLU A O 1
ATOM 700 N N . THR A 1 88 ? -6.355 7.393 -0.928 1.00 93.19 88 THR A N 1
ATOM 701 C CA . THR A 1 88 ? -7.184 7.546 -2.130 1.00 93.19 88 THR A CA 1
ATOM 702 C C . THR A 1 88 ? -7.604 6.192 -2.705 1.00 93.19 88 THR A C 1
ATOM 704 O O . THR A 1 88 ? -8.774 6.009 -3.040 1.00 93.19 88 THR A O 1
ATOM 707 N N . CYS A 1 89 ? -6.681 5.228 -2.784 1.00 96.25 89 CYS A N 1
ATOM 708 C CA . CYS A 1 89 ? -6.977 3.889 -3.294 1.00 96.25 89 CYS A CA 1
ATOM 709 C C . CYS A 1 89 ? -7.959 3.150 -2.377 1.00 96.25 89 CYS A C 1
ATOM 711 O O . CYS A 1 89 ? -9.021 2.719 -2.834 1.00 96.25 89 CYS A O 1
ATOM 713 N N . LEU A 1 90 ? -7.646 3.058 -1.081 1.00 96.12 90 LEU A N 1
ATOM 714 C CA . LEU A 1 90 ? -8.429 2.289 -0.109 1.00 96.12 90 LEU A CA 1
ATOM 715 C C . LEU A 1 90 ? -9.829 2.872 0.109 1.00 96.12 90 LEU A C 1
ATOM 717 O O . LEU A 1 90 ? -10.777 2.108 0.238 1.00 96.12 90 LEU A O 1
ATOM 721 N N . ARG A 1 91 ? -9.988 4.203 0.055 1.00 95.06 91 ARG A N 1
ATOM 722 C CA . ARG A 1 91 ? -11.294 4.886 0.152 1.00 95.06 91 ARG A CA 1
ATOM 723 C C . ARG A 1 91 ? -12.294 4.439 -0.916 1.00 95.06 91 ARG A C 1
ATOM 725 O O . ARG A 1 91 ? -13.499 4.564 -0.728 1.00 95.06 91 ARG A O 1
ATOM 732 N N . SER A 1 92 ? -11.800 3.960 -2.055 1.00 95.12 92 SER A N 1
ATOM 733 C CA . SER A 1 92 ? -12.643 3.503 -3.160 1.00 95.12 92 SER A CA 1
ATOM 734 C C . SER A 1 92 ? -13.099 2.047 -3.033 1.00 95.12 92 SER A C 1
ATOM 736 O O . SER A 1 92 ? -13.823 1.581 -3.912 1.00 95.12 92 SER A O 1
ATOM 738 N N . MET A 1 93 ? -12.603 1.298 -2.043 1.00 97.38 93 MET A N 1
ATOM 739 C CA . MET A 1 93 ? -12.766 -0.154 -1.961 1.00 97.38 93 MET A CA 1
ATOM 740 C C . MET A 1 93 ? -13.905 -0.559 -1.022 1.00 97.38 93 MET A C 1
ATOM 742 O O . MET A 1 93 ? -14.156 0.077 -0.001 1.00 97.38 93 MET A O 1
ATOM 746 N N . LEU A 1 94 ? -14.565 -1.663 -1.356 1.00 97.25 94 LEU A N 1
ATOM 747 C CA . LEU A 1 94 ? -15.413 -2.416 -0.437 1.00 97.25 94 LEU A CA 1
ATOM 748 C C . LEU A 1 94 ? -14.564 -3.329 0.459 1.00 97.25 94 LEU A C 1
ATOM 750 O O . LEU A 1 94 ? -13.464 -3.745 0.095 1.00 97.25 94 LEU A O 1
ATOM 754 N N . VAL A 1 95 ? -15.097 -3.694 1.624 1.00 97.25 95 VAL A N 1
ATOM 755 C CA . VAL A 1 95 ? -14.492 -4.742 2.463 1.00 97.25 95 VAL A CA 1
ATOM 756 C C . VAL A 1 95 ? -14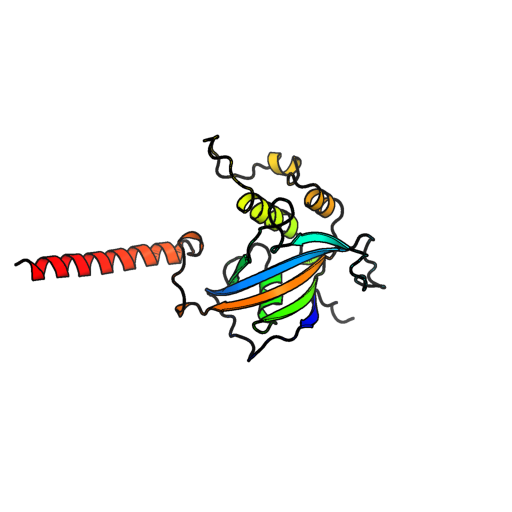.447 -6.061 1.683 1.00 97.25 95 VAL A C 1
ATOM 758 O O . VAL A 1 95 ? -15.398 -6.386 0.973 1.00 97.25 95 VAL A O 1
ATOM 761 N N . ASP A 1 96 ? -13.356 -6.818 1.821 1.0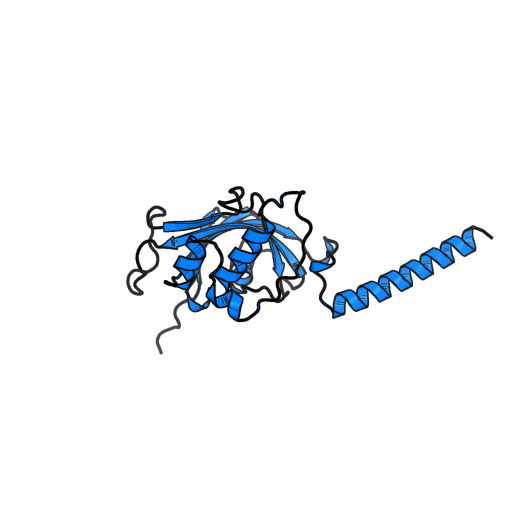0 97.88 96 ASP A N 1
ATOM 762 C CA . ASP A 1 96 ? -13.051 -8.061 1.088 1.00 97.88 96 ASP A CA 1
ATOM 763 C C . ASP A 1 96 ? -12.785 -7.850 -0.422 1.00 97.88 96 ASP A C 1
ATOM 765 O O . ASP A 1 96 ? -12.655 -8.803 -1.187 1.00 97.88 96 ASP A O 1
ATOM 769 N N . GLU A 1 97 ? -12.694 -6.597 -0.890 1.00 98.44 97 GLU A N 1
ATOM 770 C CA . GLU A 1 97 ? -12.367 -6.290 -2.285 1.00 98.44 97 GLU A CA 1
ATOM 771 C C . GLU A 1 97 ? -10.880 -6.516 -2.571 1.00 98.44 97 GLU A C 1
ATOM 773 O O . GLU A 1 97 ? -10.008 -6.124 -1.785 1.00 98.44 97 GLU A O 1
ATOM 778 N N . VAL A 1 98 ? -10.586 -7.068 -3.751 1.00 98.69 98 VAL A N 1
ATOM 779 C CA . VAL A 1 98 ? -9.238 -7.098 -4.327 1.00 98.69 98 VAL A CA 1
ATOM 780 C C . VAL A 1 98 ? -9.210 -6.205 -5.557 1.00 98.69 98 VAL A C 1
ATOM 782 O O . VAL A 1 98 ? -9.910 -6.472 -6.535 1.00 98.69 98 VAL A O 1
ATOM 785 N N . SER A 1 99 ? -8.376 -5.169 -5.534 1.00 98.62 99 SER A N 1
ATOM 786 C CA . SER A 1 99 ? -8.274 -4.200 -6.625 1.00 98.62 99 SER A CA 1
ATOM 787 C C . SER A 1 99 ? -6.836 -3.911 -7.007 1.00 98.62 99 SER A C 1
ATOM 789 O O . SER A 1 99 ? -5.956 -3.763 -6.162 1.00 98.62 99 SER A O 1
ATOM 791 N N . GLN A 1 100 ? -6.629 -3.802 -8.312 1.00 98.50 100 GLN A N 1
ATOM 792 C CA . GLN A 1 100 ? -5.420 -3.302 -8.934 1.00 98.50 100 GLN A CA 1
ATOM 793 C C . GLN A 1 100 ? -5.511 -1.781 -9.084 1.00 98.50 100 GLN A C 1
ATOM 795 O O . GLN A 1 100 ? -6.543 -1.259 -9.503 1.00 98.50 100 GLN A O 1
ATOM 800 N N . PHE A 1 101 ? -4.414 -1.091 -8.801 1.00 98.31 101 PHE A N 1
ATOM 801 C CA . PHE A 1 101 ? -4.251 0.340 -8.998 1.00 98.31 101 PHE A CA 1
ATOM 802 C C . PHE A 1 101 ? -2.940 0.599 -9.728 1.00 98.31 101 PHE A C 1
ATOM 804 O O . PHE A 1 101 ? -1.866 0.296 -9.213 1.00 98.31 101 PHE A O 1
ATOM 811 N N . ASP A 1 102 ? -3.041 1.166 -10.920 1.00 97.19 102 ASP A N 1
ATOM 812 C CA . ASP A 1 102 ? -1.899 1.634 -11.695 1.00 97.19 102 ASP A CA 1
ATOM 813 C C . ASP A 1 102 ? -1.664 3.105 -11.356 1.00 97.19 102 ASP A C 1
ATOM 815 O O . ASP A 1 102 ? -2.503 3.951 -11.669 1.00 97.19 102 ASP A O 1
ATOM 819 N N . ILE A 1 103 ? -0.567 3.390 -10.651 1.00 96.44 103 ILE A N 1
ATOM 820 C CA . ILE A 1 103 ? -0.288 4.696 -10.046 1.00 96.44 103 ILE A CA 1
ATOM 821 C C . ILE A 1 103 ? 0.860 5.382 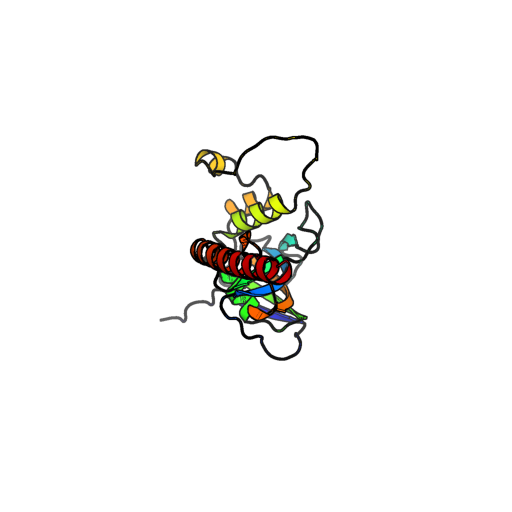-10.787 1.00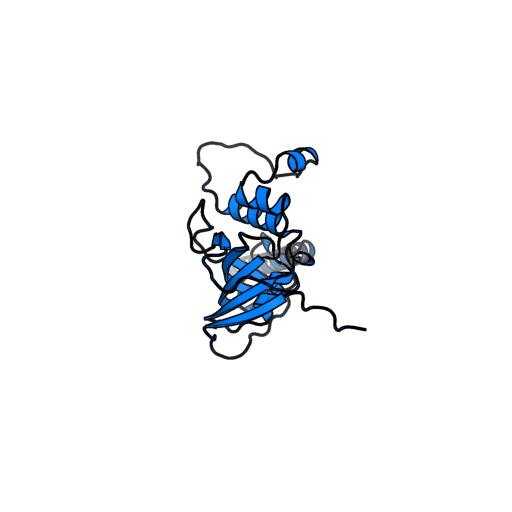 96.44 103 ILE A C 1
ATOM 823 O O . ILE A 1 103 ? 1.945 4.819 -10.945 1.00 96.44 103 ILE A O 1
ATOM 827 N N . GLU A 1 104 ? 0.617 6.620 -11.211 1.00 94.44 104 GLU A N 1
ATOM 828 C CA . GLU A 1 104 ? 1.599 7.469 -11.883 1.00 94.44 104 GLU A CA 1
ATOM 829 C C . GLU A 1 104 ? 2.771 7.834 -10.963 1.00 94.44 104 GLU A C 1
ATOM 831 O O . GLU A 1 104 ? 2.616 8.040 -9.756 1.00 94.44 104 GLU A O 1
ATOM 836 N N . LEU A 1 105 ? 3.953 8.002 -11.562 1.00 92.75 105 LEU A N 1
ATOM 837 C CA . LEU A 1 105 ? 5.199 8.283 -10.842 1.00 92.75 105 LEU A CA 1
ATOM 838 C C . LEU A 1 105 ? 5.099 9.510 -9.914 1.00 92.75 105 LEU A C 1
ATOM 840 O O . LEU A 1 105 ? 5.683 9.519 -8.831 1.00 92.75 105 LEU A O 1
ATOM 844 N N . SER A 1 106 ? 4.333 10.533 -10.304 1.00 92.50 106 SER A N 1
ATOM 845 C CA . SER A 1 106 ? 4.176 11.768 -9.522 1.00 92.50 106 SER A CA 1
ATOM 846 C C . SER A 1 106 ? 3.587 11.554 -8.124 1.00 92.50 106 SER A C 1
ATOM 848 O O . SER A 1 106 ? 3.750 12.412 -7.263 1.00 92.50 106 SER A O 1
ATOM 850 N N . GLU A 1 107 ? 2.898 10.435 -7.898 1.00 94.00 107 GLU A N 1
ATOM 851 C CA . GLU A 1 107 ? 2.285 10.084 -6.612 1.00 94.00 107 GLU A CA 1
ATOM 852 C C . GLU A 1 107 ? 3.175 9.147 -5.767 1.00 94.00 107 GLU A C 1
ATOM 854 O O . GLU A 1 107 ? 2.806 8.774 -4.654 1.00 94.00 107 GLU A O 1
ATOM 859 N N . LEU A 1 108 ? 4.354 8.762 -6.278 1.00 94.12 108 LEU A N 1
ATOM 860 C CA . LEU A 1 108 ? 5.194 7.690 -5.728 1.00 94.12 108 LEU A CA 1
ATOM 861 C C . LEU A 1 108 ? 6.581 8.145 -5.258 1.00 94.12 108 LEU A C 1
ATOM 863 O O . LEU A 1 108 ? 7.375 7.315 -4.822 1.00 94.12 108 LEU A O 1
ATOM 867 N N . CYS A 1 109 ? 6.875 9.448 -5.270 1.00 90.12 109 CYS A N 1
ATOM 868 C CA . CYS A 1 109 ? 8.188 9.983 -4.883 1.00 90.12 109 CYS A CA 1
ATOM 869 C C . CYS A 1 109 ? 8.666 9.518 -3.493 1.00 90.12 109 CYS A C 1
ATOM 871 O O . CYS A 1 109 ? 9.860 9.347 -3.267 1.00 90.12 109 CYS A O 1
ATOM 873 N N . THR A 1 110 ? 7.747 9.312 -2.548 1.00 91.56 110 THR A N 1
ATOM 874 C CA . THR A 1 110 ? 8.059 8.877 -1.178 1.00 91.56 110 THR A CA 1
ATOM 875 C C . THR A 1 110 ? 8.024 7.361 -0.994 1.00 91.56 110 THR A C 1
ATOM 877 O O . THR A 1 110 ? 8.457 6.873 0.053 1.00 91.56 110 THR A O 1
ATOM 880 N N . TYR A 1 111 ? 7.545 6.604 -1.988 1.00 94.75 111 TYR A N 1
ATOM 881 C CA . TYR A 1 111 ? 7.329 5.162 -1.874 1.00 94.75 111 TYR A CA 1
ATOM 882 C C . TYR A 1 111 ? 8.589 4.386 -1.457 1.00 94.75 111 TYR A C 1
ATOM 884 O O . TYR A 1 111 ? 8.487 3.618 -0.496 1.00 94.75 111 TYR A O 1
ATOM 892 N N . PRO A 1 112 ? 9.784 4.604 -2.055 1.00 93.88 112 PRO A N 1
ATOM 893 C CA . PRO A 1 112 ? 10.983 3.866 -1.653 1.00 93.88 112 PRO A CA 1
ATOM 894 C C . PRO A 1 112 ? 11.312 4.034 -0.164 1.00 93.88 112 PRO A C 1
ATOM 896 O O . PRO A 1 112 ? 11.637 3.070 0.524 1.00 93.88 112 PRO A O 1
ATOM 899 N N . MET A 1 113 ? 11.158 5.246 0.377 1.00 91.75 113 MET A N 1
ATOM 900 C CA . MET A 1 113 ? 11.437 5.521 1.791 1.00 91.75 113 MET A CA 1
ATOM 901 C C . MET A 1 113 ? 10.392 4.905 2.724 1.00 91.75 113 MET A C 1
ATOM 903 O O . MET A 1 113 ? 10.732 4.450 3.817 1.00 91.75 113 MET A O 1
ATOM 907 N N . VAL A 1 114 ? 9.124 4.882 2.309 1.00 91.56 114 VAL A N 1
ATOM 908 C CA . VAL A 1 114 ? 8.049 4.232 3.071 1.00 91.56 114 VAL A CA 1
ATOM 909 C C . VAL A 1 114 ? 8.249 2.719 3.087 1.00 91.56 114 VAL A C 1
ATOM 911 O O . VAL A 1 114 ? 8.208 2.121 4.161 1.00 91.56 114 VAL A O 1
ATOM 914 N N . SER A 1 115 ? 8.549 2.114 1.935 1.00 92.88 115 SER A N 1
ATOM 915 C CA . SER A 1 115 ? 8.856 0.685 1.841 1.00 92.88 115 SER A CA 1
ATOM 916 C C . SER A 1 115 ? 10.064 0.316 2.702 1.00 92.88 115 SER A C 1
ATOM 918 O O . SER A 1 115 ? 9.970 -0.605 3.512 1.00 92.88 115 SER A O 1
ATOM 920 N N . LYS A 1 116 ? 11.152 1.098 2.644 1.00 91.75 116 LYS A N 1
ATOM 921 C CA . LYS A 1 116 ? 12.323 0.916 3.516 1.00 91.75 116 LYS A CA 1
ATOM 922 C C . LYS A 1 116 ? 11.930 0.863 4.996 1.00 91.75 116 LYS A C 1
ATOM 924 O O . LYS A 1 116 ? 12.323 -0.061 5.698 1.00 91.75 116 LYS A O 1
ATOM 929 N N . LYS A 1 117 ? 11.133 1.823 5.476 1.00 89.44 117 LYS A N 1
ATOM 930 C CA . LYS A 1 117 ? 10.693 1.852 6.883 1.00 89.44 117 LYS A CA 1
ATOM 931 C C . LYS A 1 117 ? 9.873 0.621 7.254 1.00 89.44 117 LYS A C 1
ATOM 933 O O . LYS A 1 117 ? 10.079 0.054 8.321 1.00 89.44 117 LYS A O 1
ATOM 938 N N . LEU A 1 118 ? 8.962 0.197 6.379 1.00 89.88 118 LEU A N 1
ATOM 939 C CA . LEU A 1 118 ? 8.149 -1.001 6.598 1.00 89.88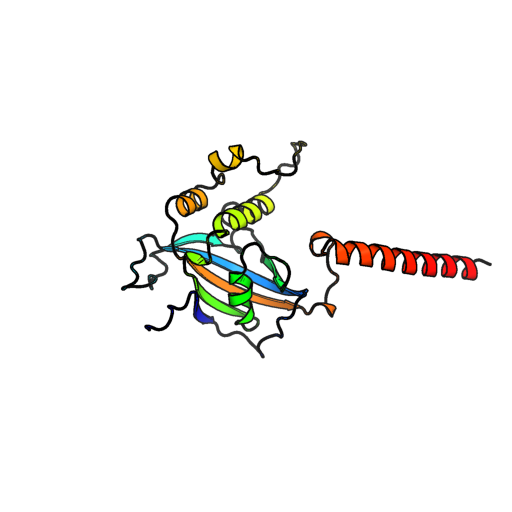 118 LEU A CA 1
ATOM 940 C C . LEU A 1 118 ? 9.008 -2.274 6.631 1.00 89.88 118 LEU A C 1
ATOM 942 O O . LEU A 1 118 ? 8.802 -3.126 7.494 1.00 89.88 118 LEU A O 1
ATOM 946 N N . ARG A 1 119 ? 10.002 -2.373 5.742 1.00 90.94 119 ARG A N 1
ATOM 947 C CA . ARG A 1 119 ? 11.002 -3.449 5.718 1.00 90.94 119 ARG A CA 1
ATOM 948 C C . ARG A 1 119 ? 11.809 -3.494 7.013 1.00 90.94 119 ARG A C 1
ATOM 950 O O . ARG A 1 119 ? 11.875 -4.542 7.646 1.00 90.94 119 ARG A O 1
ATOM 957 N N . ASP A 1 120 ? 12.345 -2.356 7.445 1.00 88.88 120 ASP A N 1
ATOM 958 C CA . ASP A 1 120 ? 13.138 -2.252 8.674 1.00 88.88 120 ASP A CA 1
ATOM 959 C C . ASP A 1 120 ? 12.329 -2.665 9.918 1.00 88.88 120 ASP A C 1
ATOM 961 O O . ASP A 1 120 ? 12.860 -3.342 10.793 1.00 88.88 120 ASP A O 1
ATOM 965 N N . LEU A 1 121 ? 11.033 -2.326 9.973 1.00 87.50 121 LEU A N 1
ATOM 966 C CA . LEU A 1 121 ? 10.126 -2.749 11.050 1.00 87.50 121 LEU A CA 1
ATOM 967 C C . LEU A 1 121 ? 9.801 -4.251 11.024 1.00 87.50 121 LEU A C 1
ATOM 969 O O . LEU A 1 121 ? 9.517 -4.834 12.069 1.00 87.50 121 LEU A O 1
ATOM 973 N N . ALA A 1 122 ? 9.786 -4.871 9.841 1.00 87.88 122 ALA A N 1
ATOM 974 C CA . ALA A 1 122 ? 9.507 -6.297 9.675 1.00 87.88 122 ALA A CA 1
ATOM 975 C C . ALA A 1 122 ? 10.750 -7.182 9.864 1.00 87.88 122 ALA A C 1
ATOM 977 O O . ALA A 1 122 ? 10.619 -8.379 10.135 1.00 87.88 122 ALA A O 1
ATOM 978 N N . LYS A 1 123 ? 11.949 -6.612 9.709 1.00 88.19 123 LYS A N 1
ATOM 979 C CA . LYS A 1 123 ? 13.221 -7.314 9.857 1.00 88.19 123 LYS A CA 1
ATOM 980 C C . LYS A 1 123 ? 13.353 -7.893 11.277 1.00 88.19 123 LYS A C 1
ATOM 982 O O . LYS A 1 123 ? 13.251 -7.145 12.250 1.00 88.19 123 LYS A O 1
ATOM 987 N N . PRO A 1 124 ? 13.610 -9.206 11.429 1.00 83.25 124 PRO A N 1
ATOM 988 C CA . PRO A 1 124 ? 13.870 -9.798 12.734 1.00 83.25 124 PRO A CA 1
ATOM 989 C C . PRO A 1 124 ? 15.080 -9.126 13.387 1.00 83.25 124 PRO A C 1
ATOM 991 O O . PRO A 1 124 ? 16.157 -9.065 12.793 1.00 83.25 124 PRO A O 1
ATOM 994 N N . HIS A 1 125 ? 14.904 -8.619 14.604 1.00 74.44 125 HIS A N 1
ATOM 995 C CA . HIS A 1 125 ? 16.011 -8.091 15.390 1.00 74.44 125 HIS A CA 1
ATOM 996 C C . HIS A 1 125 ? 16.683 -9.250 16.132 1.00 74.44 125 HIS A C 1
ATOM 998 O O . HIS A 1 125 ? 16.038 -9.925 16.942 1.00 74.44 125 HIS A O 1
ATOM 1004 N N . ASP A 1 126 ? 17.975 -9.476 15.888 1.00 57.88 126 ASP A N 1
ATOM 1005 C CA . ASP A 1 126 ? 18.758 -10.388 16.719 1.00 57.88 126 ASP A CA 1
ATOM 1006 C C . ASP A 1 126 ? 18.778 -9.841 18.148 1.00 57.88 126 ASP A C 1
ATOM 1008 O O . ASP A 1 126 ? 19.201 -8.709 18.399 1.00 57.88 126 ASP A O 1
ATOM 1012 N N . LYS A 1 127 ? 18.327 -10.653 19.111 1.00 51.00 127 LYS A N 1
ATOM 1013 C CA . LYS A 1 127 ? 18.243 -10.306 20.543 1.00 51.00 127 LYS A CA 1
ATOM 1014 C C . LYS A 1 127 ? 19.614 -10.070 21.218 1.00 51.00 127 LYS A C 1
ATOM 1016 O O . LYS A 1 127 ? 19.687 -10.049 22.442 1.00 51.00 127 LYS A O 1
ATOM 1021 N N . GLY A 1 128 ? 20.695 -9.929 20.446 1.00 47.34 128 GLY A N 1
ATOM 1022 C CA . GLY A 1 128 ? 22.084 -9.908 20.916 1.00 47.34 128 GLY A CA 1
ATOM 1023 C C . GLY A 1 128 ? 22.826 -8.575 20.797 1.00 47.34 128 GLY A C 1
ATOM 1024 O O . GLY A 1 128 ? 23.910 -8.461 21.361 1.00 47.34 128 GLY A O 1
ATOM 1025 N N . HIS A 1 129 ? 22.279 -7.554 20.129 1.00 43.88 129 HIS A N 1
ATOM 1026 C CA . HIS A 1 129 ? 22.968 -6.267 19.989 1.00 43.88 129 HIS A CA 1
ATOM 1027 C C . HIS A 1 129 ? 22.103 -5.101 20.466 1.00 43.88 129 HIS A C 1
ATOM 1029 O O . HIS A 1 129 ? 21.276 -4.550 19.746 1.00 43.88 129 HIS A O 1
ATOM 1035 N N . SER A 1 130 ? 22.333 -4.732 21.726 1.00 48.56 130 SER A N 1
ATOM 1036 C CA . SER A 1 130 ? 22.004 -3.419 22.264 1.00 48.56 130 SER A CA 1
ATOM 1037 C C . SER A 1 130 ? 22.984 -2.409 21.675 1.00 48.56 130 SER A C 1
ATOM 1039 O O . SER A 1 130 ? 24.147 -2.470 22.036 1.00 48.56 130 SER A O 1
ATOM 1041 N N . HIS A 1 131 ? 22.524 -1.571 20.744 1.00 45.69 131 HIS A N 1
ATOM 1042 C CA . HIS A 1 131 ? 22.943 -0.191 20.425 1.00 45.69 131 HIS A CA 1
ATOM 1043 C C . HIS A 1 131 ? 21.925 0.271 19.360 1.00 45.69 131 HIS A C 1
ATOM 1045 O O . HIS A 1 131 ? 21.802 -0.348 18.314 1.00 45.69 131 HIS A O 1
ATOM 1051 N N . GLY A 1 132 ? 21.018 1.206 19.630 1.00 42.34 132 GLY A N 1
ATOM 1052 C CA . GLY A 1 132 ? 21.349 2.606 19.853 1.00 42.34 132 GLY A CA 1
ATOM 1053 C C . GLY A 1 132 ? 21.342 3.324 18.504 1.00 42.34 132 GLY A C 1
ATOM 1054 O O . GLY A 1 132 ? 22.320 3.234 17.779 1.00 42.34 132 GLY A O 1
ATOM 1055 N N . HIS A 1 133 ? 20.214 3.954 18.171 1.00 43.88 133 HIS A N 1
ATOM 1056 C CA . HIS A 1 133 ? 20.071 5.282 17.562 1.00 43.88 133 HIS A CA 1
ATOM 1057 C C . HIS A 1 133 ? 18.696 5.370 16.893 1.00 43.88 133 HIS A C 1
ATOM 1059 O O . HIS A 1 133 ? 18.437 4.700 15.894 1.00 43.88 133 HIS A O 1
ATOM 1065 N N . ASP A 1 134 ? 17.834 6.237 17.436 1.00 42.25 134 ASP A N 1
ATOM 1066 C CA . ASP A 1 134 ? 16.835 6.946 16.635 1.00 42.25 134 ASP A CA 1
ATOM 1067 C C . ASP A 1 134 ? 17.488 7.298 15.299 1.00 42.25 134 ASP A C 1
ATOM 1069 O O . ASP A 1 134 ? 18.526 7.970 15.275 1.00 42.25 134 ASP A O 1
ATOM 1073 N N . SER A 1 135 ? 16.939 6.788 14.197 1.00 48.00 135 SER A N 1
ATOM 1074 C CA . SER A 1 135 ? 17.472 7.002 12.857 1.00 48.00 135 SER A CA 1
ATOM 1075 C C . SER A 1 135 ? 17.234 8.457 12.448 1.00 48.00 135 SER A C 1
ATOM 1077 O O . SER A 1 135 ? 16.357 8.769 11.639 1.00 48.00 135 SER A O 1
ATOM 1079 N N . HIS A 1 136 ? 17.995 9.375 13.035 1.00 47.19 136 HIS A N 1
ATOM 1080 C CA . HIS A 1 136 ? 18.133 10.725 12.534 1.00 47.19 136 HIS A CA 1
ATOM 1081 C C . HIS A 1 136 ? 18.780 10.588 11.156 1.00 47.19 136 HIS A C 1
ATOM 1083 O O . HIS A 1 136 ? 19.950 10.224 11.034 1.00 47.19 136 HIS A O 1
ATOM 1089 N N . MET A 1 137 ? 17.994 10.798 10.099 1.00 46.97 137 MET A N 1
ATOM 1090 C CA . MET A 1 137 ? 18.507 10.806 8.733 1.00 46.97 137 MET A CA 1
ATOM 1091 C C . MET A 1 137 ? 19.442 12.008 8.578 1.00 46.97 137 MET A C 1
ATOM 1093 O O . MET A 1 137 ? 19.010 13.113 8.263 1.00 46.97 137 MET A O 1
ATOM 1097 N N . CYS A 1 138 ? 20.731 11.814 8.849 1.00 45.09 138 CYS A N 1
ATOM 1098 C CA . CYS A 1 138 ? 21.766 12.757 8.449 1.00 45.09 138 CYS A CA 1
ATOM 1099 C C . CYS A 1 138 ? 21.842 12.785 6.918 1.00 45.09 138 CYS A C 1
ATOM 1101 O O . CYS A 1 138 ? 21.707 11.747 6.272 1.00 45.09 138 CYS A O 1
ATOM 1103 N N . ALA A 1 139 ? 22.121 13.950 6.329 1.00 52.66 139 ALA A N 1
ATOM 1104 C CA . ALA A 1 139 ? 22.236 14.109 4.876 1.00 52.66 139 ALA A CA 1
ATOM 1105 C C . ALA A 1 139 ? 23.238 13.124 4.231 1.00 52.66 139 ALA A C 1
ATOM 1107 O O . ALA A 1 139 ? 23.035 12.695 3.102 1.00 52.66 139 ALA A O 1
ATOM 1108 N N . ALA A 1 140 ? 24.268 12.696 4.969 1.00 50.97 140 ALA A N 1
ATOM 1109 C CA . ALA A 1 140 ? 25.228 11.684 4.524 1.00 50.97 140 ALA A CA 1
ATOM 1110 C C . ALA A 1 140 ? 24.628 10.270 4.365 1.00 50.97 140 ALA A C 1
ATOM 1112 O O . ALA A 1 140 ? 25.114 9.496 3.546 1.00 50.97 140 ALA A O 1
ATOM 1113 N N . ALA A 1 141 ? 23.565 9.930 5.104 1.00 52.66 141 ALA A N 1
ATOM 1114 C CA . ALA A 1 141 ? 22.883 8.639 4.986 1.00 52.66 141 ALA A CA 1
ATOM 1115 C C . ALA A 1 141 ? 22.065 8.527 3.687 1.00 52.66 141 ALA A C 1
ATOM 1117 O O . ALA A 1 141 ? 21.853 7.424 3.198 1.00 52.66 141 ALA A O 1
ATOM 1118 N N . LEU A 1 142 ? 21.652 9.656 3.094 1.00 51.75 142 LEU A N 1
ATOM 1119 C CA . LEU A 1 142 ? 20.969 9.671 1.793 1.00 51.75 142 LEU A CA 1
ATOM 1120 C C . LEU A 1 142 ? 21.901 9.243 0.647 1.00 51.75 142 LEU A C 1
ATOM 1122 O O . LEU A 1 142 ? 21.429 8.720 -0.357 1.00 51.75 142 LEU A O 1
ATOM 1126 N N . SER A 1 143 ? 23.218 9.409 0.810 1.00 58.59 143 SER A N 1
ATOM 1127 C CA . SER A 1 143 ? 24.221 8.987 -0.176 1.00 58.59 143 SER A CA 1
ATOM 1128 C C . SER A 1 143 ? 24.461 7.472 -0.200 1.00 58.59 143 SER A C 1
ATOM 1130 O O . SER A 1 143 ? 25.092 6.982 -1.132 1.00 58.59 143 SER A O 1
ATOM 1132 N N . ALA A 1 144 ? 23.994 6.730 0.811 1.00 66.25 144 ALA A N 1
ATOM 1133 C CA . ALA A 1 144 ? 24.257 5.297 0.972 1.00 66.25 144 ALA A CA 1
ATOM 1134 C C . ALA A 1 144 ? 23.165 4.386 0.374 1.00 66.25 144 ALA A C 1
ATOM 1136 O O . ALA A 1 144 ? 23.291 3.166 0.448 1.00 66.25 144 ALA A O 1
ATOM 1137 N N . GLY A 1 145 ? 22.110 4.958 -0.217 1.00 77.25 145 GLY A N 1
ATOM 1138 C CA . GLY A 1 145 ? 20.945 4.198 -0.674 1.00 77.25 145 GLY A CA 1
ATOM 1139 C C . GLY A 1 145 ? 20.033 3.757 0.476 1.00 77.25 145 GLY A C 1
ATOM 1140 O O . GLY A 1 145 ? 20.146 4.200 1.620 1.00 77.25 145 GLY A O 1
ATOM 1141 N N . THR A 1 146 ? 19.072 2.900 0.160 1.00 84.62 146 THR A N 1
ATOM 1142 C CA . THR A 1 146 ? 18.092 2.334 1.094 1.00 84.62 146 THR A CA 1
ATOM 1143 C C . THR A 1 146 ? 1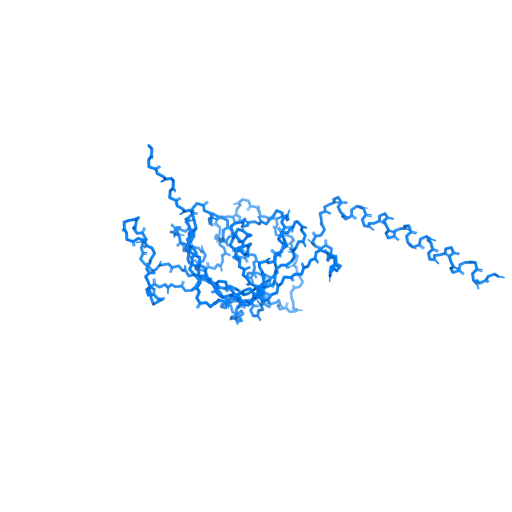8.621 1.098 1.815 1.00 84.62 146 THR A C 1
ATOM 1145 O O . THR A 1 146 ? 18.081 0.749 2.866 1.00 84.62 146 THR A O 1
ATOM 1148 N N . GLY A 1 147 ? 19.658 0.450 1.270 1.00 88.81 147 GLY A N 1
ATOM 1149 C CA . GLY A 1 147 ? 20.129 -0.864 1.714 1.00 88.81 147 GLY A CA 1
ATOM 1150 C C . GLY A 1 147 ? 19.305 -2.031 1.155 1.00 88.81 147 GLY A C 1
ATOM 1151 O O . GLY A 1 147 ? 19.455 -3.154 1.635 1.00 88.81 147 GLY A O 1
ATOM 1152 N N . TYR A 1 148 ? 18.438 -1.763 0.174 1.00 90.50 148 TYR A N 1
ATOM 1153 C CA . TYR A 1 148 ? 17.602 -2.739 -0.518 1.00 90.50 148 TYR A CA 1
ATOM 1154 C C . TYR A 1 148 ? 17.707 -2.535 -2.030 1.00 90.50 148 TYR A C 1
ATOM 1156 O O . TYR A 1 148 ? 17.266 -1.505 -2.545 1.00 90.50 148 TYR A O 1
ATOM 1164 N N . ASP A 1 149 ? 18.248 -3.527 -2.739 1.00 92.38 149 ASP A N 1
ATOM 1165 C CA . ASP A 1 149 ? 18.569 -3.412 -4.166 1.00 92.38 149 ASP A CA 1
ATOM 1166 C C . ASP A 1 149 ? 17.357 -3.009 -5.017 1.00 92.38 149 ASP A C 1
ATOM 1168 O O . ASP A 1 149 ? 17.481 -2.148 -5.887 1.00 92.38 149 ASP A O 1
ATOM 1172 N N . GLU A 1 150 ? 16.164 -3.547 -4.736 1.00 92.62 150 GLU A N 1
ATOM 1173 C CA . GLU A 1 150 ? 14.965 -3.240 -5.527 1.00 92.62 150 GLU A CA 1
ATOM 1174 C C . GLU A 1 150 ? 14.487 -1.794 -5.325 1.00 92.62 150 GLU A C 1
ATOM 1176 O O . GLU A 1 150 ? 13.951 -1.173 -6.246 1.00 92.62 150 GLU A O 1
ATOM 1181 N N . LEU A 1 151 ? 14.680 -1.238 -4.123 1.00 93.94 151 LEU A N 1
ATOM 1182 C CA . LEU A 1 151 ? 14.326 0.150 -3.816 1.00 93.94 151 LEU A CA 1
ATOM 1183 C C . LEU A 1 151 ? 15.382 1.119 -4.354 1.00 93.94 151 LEU A C 1
ATOM 1185 O O . LEU A 1 151 ? 15.028 2.194 -4.836 1.00 93.94 151 LEU A O 1
ATOM 1189 N N . ASP A 1 152 ? 16.657 0.734 -4.318 1.00 93.06 152 ASP A N 1
ATOM 1190 C CA . ASP A 1 152 ? 17.763 1.513 -4.881 1.00 93.06 152 ASP A CA 1
ATOM 1191 C C . ASP A 1 152 ? 17.690 1.583 -6.403 1.00 93.06 152 ASP A C 1
ATOM 1193 O O . ASP A 1 152 ? 17.916 2.642 -6.995 1.00 93.06 152 ASP A O 1
ATOM 1197 N N . GLU A 1 153 ? 17.304 0.481 -7.043 1.00 92.94 153 GLU A N 1
ATOM 1198 C CA . GLU A 1 153 ? 16.995 0.460 -8.464 1.00 92.94 153 GLU A CA 1
ATOM 1199 C C . GLU A 1 153 ? 15.790 1.352 -8.783 1.00 92.94 153 GLU A C 1
ATOM 1201 O O . GLU A 1 153 ? 15.883 2.178 -9.687 1.00 92.94 153 GLU A O 1
ATOM 1206 N N . LEU A 1 154 ? 14.699 1.265 -8.011 1.00 93.69 154 LEU A N 1
ATOM 1207 C CA . LEU A 1 154 ? 13.524 2.121 -8.201 1.00 93.69 154 LEU A CA 1
ATOM 1208 C C . LEU A 1 154 ? 13.838 3.616 -8.011 1.00 93.69 154 LEU A C 1
ATOM 1210 O O . LEU A 1 154 ? 13.246 4.455 -8.682 1.00 93.69 154 LEU A O 1
ATOM 1214 N N . MET A 1 155 ? 14.759 3.978 -7.114 1.00 93.50 155 MET A N 1
ATOM 1215 C CA . MET A 1 155 ? 15.208 5.369 -6.974 1.00 93.50 155 MET A CA 1
ATOM 1216 C C . MET A 1 155 ? 16.057 5.834 -8.163 1.00 93.50 155 MET A C 1
ATOM 1218 O O . MET A 1 155 ? 15.983 7.001 -8.544 1.00 93.50 155 MET A O 1
ATOM 1222 N N . ARG A 1 156 ? 16.878 4.944 -8.736 1.00 93.12 156 ARG A N 1
ATOM 1223 C CA . ARG A 1 156 ? 17.722 5.244 -9.903 1.00 93.12 156 ARG A CA 1
ATOM 1224 C C . ARG A 1 156 ? 16.909 5.336 -11.191 1.00 93.12 156 ARG A C 1
ATOM 1226 O O . ARG A 1 156 ? 17.215 6.169 -12.039 1.00 93.12 156 ARG A O 1
ATOM 1233 N N . ASP A 1 157 ? 15.897 4.490 -11.317 1.00 93.38 157 ASP A N 1
ATOM 1234 C CA . ASP A 1 157 ? 14.988 4.423 -12.454 1.00 93.38 157 ASP A CA 1
ATOM 1235 C C . ASP A 1 157 ? 13.527 4.466 -11.969 1.00 93.38 157 ASP A C 1
ATOM 1237 O O . ASP A 1 157 ? 12.871 3.425 -11.837 1.00 93.38 157 ASP A O 1
ATOM 1241 N N . PRO A 1 158 ? 13.013 5.669 -11.641 1.00 93.50 158 PRO A N 1
ATOM 1242 C CA . PRO A 1 158 ? 11.663 5.827 -11.125 1.00 93.50 158 PRO A CA 1
ATOM 1243 C C . PRO A 1 158 ? 10.612 5.502 -12.185 1.00 93.50 158 PRO A C 1
ATOM 1245 O O . PRO A 1 158 ? 10.649 6.011 -13.306 1.00 93.50 158 PRO A O 1
ATOM 1248 N N . ARG A 1 159 ? 9.624 4.687 -11.810 1.00 93.75 159 ARG A N 1
ATOM 1249 C CA . ARG A 1 159 ? 8.564 4.213 -12.709 1.00 93.75 159 ARG A CA 1
ATOM 1250 C C . ARG A 1 159 ? 7.182 4.339 -12.070 1.00 93.75 159 ARG A C 1
ATOM 1252 O O . ARG A 1 159 ? 7.084 4.319 -10.841 1.00 93.75 159 ARG A O 1
ATOM 1259 N N . PRO A 1 160 ? 6.106 4.438 -12.874 1.00 95.94 160 PRO A N 1
ATOM 1260 C CA . PRO A 1 160 ? 4.773 4.134 -12.372 1.00 95.94 160 PRO A CA 1
ATOM 1261 C C . PRO A 1 160 ? 4.736 2.689 -11.858 1.00 95.94 160 PRO A C 1
ATOM 1263 O O . PRO A 1 160 ? 5.427 1.809 -12.380 1.00 95.94 160 PRO A O 1
ATOM 1266 N N . LEU A 1 161 ? 3.934 2.445 -10.827 1.00 97.62 161 LEU A N 1
ATOM 1267 C CA . LEU A 1 161 ? 3.857 1.147 -10.159 1.00 97.62 161 LEU A CA 1
ATOM 1268 C C . LEU A 1 161 ? 2.424 0.635 -10.151 1.00 97.62 161 LEU A C 1
ATOM 1270 O O . LEU A 1 161 ? 1.467 1.407 -10.071 1.00 97.62 161 LEU A O 1
ATOM 1274 N N . ARG A 1 162 ? 2.291 -0.690 -10.192 1.00 98.31 162 ARG A N 1
ATOM 1275 C CA . ARG A 1 162 ? 1.015 -1.373 -10.007 1.00 98.31 162 ARG A CA 1
ATOM 1276 C C . ARG A 1 162 ? 0.916 -1.878 -8.576 1.00 98.31 162 ARG A C 1
ATOM 1278 O O . ARG A 1 162 ? 1.771 -2.634 -8.123 1.00 98.31 162 ARG A O 1
ATOM 1285 N N . PHE A 1 163 ? -0.149 -1.496 -7.889 1.00 98.38 163 PHE A N 1
ATOM 1286 C CA . PHE A 1 163 ? -0.481 -1.978 -6.555 1.00 98.38 163 PHE A CA 1
ATOM 1287 C C . PHE A 1 163 ? -1.680 -2.907 -6.629 1.00 98.38 163 PHE A C 1
ATOM 1289 O O . PHE A 1 163 ? -2.685 -2.571 -7.247 1.00 98.38 163 PHE A O 1
ATOM 1296 N N . ILE A 1 164 ? -1.602 -4.062 -5.980 1.00 98.50 164 ILE A N 1
ATOM 1297 C CA . ILE A 1 164 ? -2.752 -4.942 -5.779 1.00 98.50 164 ILE A CA 1
ATOM 1298 C C . ILE A 1 164 ? -3.094 -4.903 -4.300 1.00 98.50 164 ILE A C 1
ATOM 1300 O O . ILE A 1 164 ? -2.355 -5.455 -3.490 1.00 98.50 164 ILE A O 1
ATOM 1304 N N . PHE A 1 165 ? -4.202 -4.256 -3.953 1.00 98.62 165 PHE A N 1
ATOM 1305 C CA . PHE A 1 165 ? -4.719 -4.207 -2.590 1.00 98.62 165 PHE A CA 1
ATOM 1306 C C . PHE A 1 165 ? -5.759 -5.294 -2.366 1.00 98.62 165 PHE A C 1
ATOM 1308 O O . PHE A 1 165 ? -6.562 -5.587 -3.248 1.00 98.62 165 PHE A O 1
ATOM 1315 N N . HIS A 1 166 ? -5.776 -5.835 -1.153 1.00 98.62 166 HIS A N 1
ATOM 1316 C CA . HIS A 1 166 ? -6.870 -6.631 -0.619 1.00 98.62 166 HIS A CA 1
ATOM 1317 C C . HIS A 1 166 ? -7.301 -6.025 0.716 1.00 98.62 166 HIS A C 1
ATOM 1319 O O . HIS A 1 166 ? -6.559 -6.115 1.700 1.00 98.62 166 HIS A O 1
ATOM 1325 N N . LEU A 1 167 ? -8.470 -5.384 0.734 1.00 98.38 167 LEU A N 1
ATOM 1326 C CA . LEU A 1 167 ? -8.999 -4.717 1.920 1.00 98.38 167 LEU A CA 1
ATOM 1327 C C . LEU A 1 167 ? -9.691 -5.742 2.823 1.00 98.38 167 LEU A C 1
ATOM 1329 O O . LEU A 1 167 ? -10.717 -6.292 2.449 1.00 98.38 167 LEU A O 1
ATOM 1333 N N . LEU A 1 168 ? -9.147 -5.995 4.012 1.00 97.75 168 LEU A N 1
ATOM 1334 C CA . LEU A 1 168 ? -9.645 -7.037 4.916 1.00 97.75 168 LEU A CA 1
ATOM 1335 C C . LEU A 1 168 ? -10.769 -6.534 5.816 1.00 97.75 168 LEU A C 1
ATOM 1337 O O . LEU A 1 168 ? -11.778 -7.211 5.992 1.00 97.75 168 LEU A O 1
ATOM 1341 N N . SER A 1 169 ? -10.585 -5.359 6.411 1.00 96.62 169 SER A N 1
ATOM 1342 C CA . SER A 1 169 ? -11.572 -4.759 7.302 1.00 96.62 169 SER A CA 1
ATOM 1343 C C . SER A 1 169 ? -11.392 -3.251 7.399 1.00 96.62 169 SER A C 1
ATOM 1345 O O . SER A 1 169 ? -10.325 -2.700 7.110 1.00 96.62 169 SER A O 1
ATOM 1347 N N . VAL A 1 170 ? -12.470 -2.592 7.815 1.00 96.38 170 VAL A N 1
ATOM 1348 C CA . VAL A 1 170 ? -12.496 -1.174 8.153 1.00 96.38 170 VAL A CA 1
ATOM 1349 C C . VAL A 1 170 ? -13.132 -1.035 9.528 1.00 96.38 170 VAL A C 1
ATOM 1351 O O . VAL A 1 170 ? -14.183 -1.622 9.772 1.00 96.38 170 VAL A O 1
ATOM 1354 N N . THR A 1 171 ? -12.483 -0.287 10.412 1.00 95.25 171 THR A N 1
ATOM 1355 C CA . THR A 1 171 ? -12.909 -0.070 11.797 1.00 95.25 171 THR A CA 1
ATOM 1356 C C . THR A 1 171 ? -13.074 1.424 12.031 1.00 95.25 171 THR A C 1
ATOM 1358 O O . THR A 1 171 ? -12.180 2.214 11.703 1.00 95.25 171 THR A O 1
ATOM 1361 N N . GLN A 1 172 ? -14.226 1.814 12.568 1.00 94.00 172 GLN A N 1
ATOM 1362 C CA . GLN A 1 172 ? -14.537 3.209 12.855 1.00 94.00 172 GLN A CA 1
ATOM 1363 C C . GLN A 1 172 ? -13.738 3.714 14.068 1.00 94.00 172 GLN A C 1
ATOM 1365 O O . GLN A 1 172 ? -13.357 2.908 14.919 1.00 94.00 172 GLN A O 1
ATOM 1370 N N . PRO A 1 173 ? -13.465 5.030 14.170 1.00 89.50 173 PRO A N 1
ATOM 1371 C CA . PRO A 1 173 ? -12.685 5.606 15.270 1.00 89.50 173 PRO A CA 1
ATOM 1372 C C . PRO A 1 173 ? -13.166 5.215 16.677 1.00 89.50 173 PRO A C 1
ATOM 1374 O O . PRO A 1 173 ? -12.359 5.102 17.589 1.00 89.50 173 PRO A O 1
ATOM 1377 N N . GLU A 1 174 ? -14.470 5.009 16.858 1.00 87.94 174 GLU A N 1
ATOM 1378 C CA . GLU A 1 174 ? -15.106 4.678 18.138 1.00 87.94 174 GLU A CA 1
ATOM 1379 C C . GLU A 1 174 ? -15.030 3.185 18.482 1.00 87.94 174 GLU A C 1
ATOM 1381 O O . GLU A 1 174 ? -15.331 2.789 19.604 1.00 87.94 174 GLU A O 1
ATOM 1386 N N . GLU A 1 175 ? -14.644 2.348 17.520 1.00 84.69 175 GLU A N 1
ATOM 1387 C CA . GLU A 1 175 ? -14.601 0.891 17.656 1.00 84.69 175 GLU A CA 1
ATOM 1388 C C . GLU A 1 175 ? -13.209 0.384 18.068 1.00 84.69 175 GLU A C 1
ATOM 1390 O O . GLU A 1 175 ? -13.008 -0.825 18.202 1.00 84.69 175 GLU A O 1
ATOM 1395 N N . TYR A 1 176 ? -12.228 1.276 18.259 1.00 84.56 176 TYR A N 1
ATOM 1396 C CA . TYR A 1 176 ? -10.892 0.903 18.717 1.00 84.56 176 TYR A CA 1
ATOM 1397 C C . TYR A 1 176 ? -10.254 1.953 19.633 1.00 84.56 176 TYR A C 1
ATOM 1399 O O . TYR A 1 176 ? -10.446 3.154 19.470 1.00 84.56 176 TYR A O 1
ATOM 1407 N N . GLU A 1 177 ? -9.418 1.497 20.565 1.00 78.62 177 GLU A N 1
ATOM 1408 C CA . GLU A 1 177 ? -8.564 2.386 21.354 1.00 78.62 177 GLU A CA 1
ATOM 1409 C C . GLU A 1 177 ? -7.288 2.711 20.574 1.00 78.62 177 GLU A C 1
ATOM 1411 O O . GLU A 1 177 ? -6.569 1.816 20.120 1.00 78.62 177 GLU A O 1
ATOM 1416 N N . ALA A 1 178 ? -7.016 4.002 20.382 1.00 74.62 178 ALA A N 1
ATOM 1417 C CA . ALA A 1 178 ? -5.840 4.441 19.649 1.00 74.62 178 ALA A CA 1
ATOM 1418 C C . ALA A 1 178 ? -4.556 4.179 20.448 1.00 74.62 178 ALA A C 1
ATOM 1420 O O . ALA A 1 178 ? -4.401 4.634 21.581 1.00 74.62 178 ALA A O 1
ATOM 1421 N N . GLU A 1 179 ? -3.598 3.489 19.832 1.00 73.75 179 GLU A N 1
ATOM 1422 C CA . GLU A 1 179 ? -2.286 3.272 20.439 1.00 73.75 179 GLU A CA 1
ATOM 1423 C C . GLU A 1 179 ? -1.475 4.577 20.482 1.00 73.75 179 GLU A C 1
ATOM 1425 O O . GLU A 1 179 ? -1.657 5.479 19.664 1.00 73.75 179 GLU A O 1
ATOM 1430 N N . GLY A 1 180 ? -0.511 4.677 21.401 1.00 67.62 180 GLY A N 1
ATOM 1431 C CA . GLY A 1 180 ? 0.249 5.916 21.615 1.00 67.62 180 GLY A CA 1
ATOM 1432 C C . GLY A 1 180 ? 1.003 6.443 20.384 1.00 67.62 180 GLY A C 1
ATOM 1433 O O . GLY A 1 180 ? 1.198 7.651 20.278 1.00 67.62 180 GLY A O 1
ATOM 1434 N N . TRP A 1 181 ? 1.399 5.576 19.442 1.00 69.44 181 TRP A N 1
ATOM 1435 C CA . TRP A 1 181 ? 2.027 5.978 18.169 1.00 69.44 181 TRP A CA 1
ATOM 1436 C C . TRP A 1 181 ? 1.031 6.559 17.161 1.00 69.44 181 TRP A C 1
ATOM 1438 O O . TRP A 1 181 ? 1.423 7.201 16.189 1.00 69.44 181 TRP A O 1
ATOM 1448 N N . GLN A 1 182 ? -0.258 6.316 17.379 1.00 67.88 182 GLN A N 1
ATOM 1449 C CA . GLN A 1 182 ? -1.332 6.799 16.534 1.00 67.88 182 GLN A CA 1
ATOM 1450 C C . GLN A 1 182 ? -1.730 8.221 16.951 1.00 67.88 182 GLN A C 1
ATOM 1452 O O . GLN A 1 182 ? -2.196 8.970 16.103 1.00 67.88 182 GLN A O 1
ATOM 1457 N N . LEU A 1 183 ? -1.563 8.617 18.212 1.00 72.00 183 LEU A N 1
ATOM 1458 C CA . LEU A 1 183 ? -1.968 9.939 18.697 1.00 72.00 183 LEU A CA 1
ATOM 1459 C C . LEU A 1 183 ? -1.043 11.049 18.172 1.00 72.00 183 LEU A C 1
ATOM 1461 O O . LEU A 1 183 ? 0.183 10.947 18.223 1.00 72.00 183 LEU A O 1
ATOM 1465 N N . THR A 1 184 ? -1.630 12.146 17.706 1.00 72.12 184 THR A N 1
ATOM 1466 C CA . THR A 1 184 ? -0.922 13.406 17.461 1.00 72.12 184 THR A CA 1
ATOM 1467 C C . THR A 1 184 ? -0.421 14.011 18.775 1.00 72.12 184 THR A C 1
ATOM 1469 O O . THR A 1 184 ? -0.875 13.649 19.860 1.00 72.12 184 THR A O 1
ATOM 1472 N N . SER A 1 185 ? 0.508 14.970 18.707 1.00 69.25 185 SER A N 1
ATOM 1473 C CA . SER A 1 185 ? 1.016 15.655 19.907 1.00 69.25 185 SER A CA 1
ATOM 1474 C C . SER A 1 185 ? -0.092 16.324 20.727 1.00 69.25 185 SER A C 1
ATOM 1476 O O . SER A 1 185 ? -0.020 16.337 21.953 1.00 69.25 185 SER A O 1
ATOM 1478 N N . GLU A 1 186 ? -1.114 16.856 20.057 1.00 73.62 186 GLU A N 1
ATOM 1479 C CA . GLU A 1 186 ? -2.272 17.486 20.692 1.00 73.62 186 GLU A CA 1
ATOM 1480 C C . GLU A 1 186 ? -3.210 16.444 21.316 1.00 73.62 186 GLU A C 1
ATOM 1482 O O . GLU A 1 186 ? -3.530 16.547 22.498 1.00 73.62 186 GLU A O 1
ATOM 1487 N N . GLU A 1 187 ? -3.556 15.380 20.581 1.00 73.06 187 GLU A N 1
ATOM 1488 C CA . GLU A 1 187 ? -4.363 14.265 21.109 1.00 73.06 187 GLU A CA 1
ATOM 1489 C C . GLU A 1 187 ? -3.683 13.599 22.313 1.00 73.06 187 GLU A C 1
ATOM 1491 O O . GLU A 1 187 ? -4.334 13.275 23.304 1.00 73.06 187 GLU A O 1
ATOM 1496 N N . LYS A 1 188 ? -2.354 13.451 22.268 1.00 70.62 188 LYS A N 1
ATOM 1497 C CA . LYS A 1 188 ? -1.556 12.917 23.375 1.00 70.62 188 LYS A CA 1
ATOM 1498 C C . LYS A 1 188 ? -1.577 13.837 24.598 1.00 70.62 188 LYS A C 1
ATOM 1500 O O . LYS A 1 188 ? -1.558 13.355 25.728 1.00 70.62 188 LYS A O 1
ATOM 1505 N N . MET A 1 189 ? -1.606 15.155 24.401 1.00 66.69 189 MET A N 1
ATOM 1506 C CA . MET A 1 189 ? -1.715 16.117 25.502 1.00 66.69 189 MET A CA 1
ATOM 1507 C C . MET A 1 189 ? -3.098 16.043 26.161 1.00 66.69 189 MET A C 1
ATOM 1509 O O . MET A 1 189 ? -3.189 15.982 27.387 1.00 66.69 189 MET A O 1
ATOM 1513 N N . GLN A 1 190 ? -4.157 15.958 25.354 1.00 73.69 190 GLN A N 1
ATOM 1514 C CA . GLN A 1 190 ? -5.529 15.797 25.841 1.00 73.69 190 GLN A CA 1
ATOM 1515 C C . GLN A 1 190 ? -5.724 14.460 26.566 1.00 73.69 190 GLN A C 1
ATOM 1517 O O . GLN A 1 190 ? -6.308 14.431 27.649 1.00 73.69 190 GLN A O 1
ATOM 1522 N N . SER A 1 191 ? -5.172 13.359 26.041 1.00 69.94 191 SER A N 1
ATOM 1523 C CA . SER A 1 191 ? -5.297 12.042 26.674 1.00 69.94 191 SER A CA 1
ATOM 1524 C C . SER A 1 191 ? -4.654 12.006 28.062 1.00 69.94 191 SER A C 1
ATOM 1526 O O . SER A 1 191 ? -5.192 11.382 28.973 1.00 69.94 191 SER A O 1
ATOM 1528 N N . VAL A 1 192 ? -3.524 12.699 28.256 1.00 71.50 192 VAL A N 1
ATOM 1529 C CA . VAL A 1 192 ? -2.884 12.836 29.577 1.00 71.50 192 VAL A CA 1
ATOM 1530 C C . VAL A 1 192 ? -3.805 13.563 30.557 1.00 71.50 192 VAL A C 1
ATOM 1532 O O . VAL A 1 192 ? -3.918 13.149 31.711 1.00 71.50 192 VAL A O 1
ATOM 1535 N N . GLU A 1 193 ? -4.487 14.619 30.116 1.00 70.25 193 GLU A N 1
ATOM 1536 C CA . GLU A 1 193 ? -5.422 15.353 30.966 1.00 70.25 193 GLU A CA 1
ATOM 1537 C C . GLU A 1 193 ? -6.651 14.511 31.332 1.00 70.25 193 GLU A C 1
ATOM 1539 O O . GLU A 1 193 ? -7.019 14.451 32.509 1.00 70.25 193 GLU A O 1
ATOM 1544 N N . THR A 1 194 ? -7.232 13.787 30.371 1.00 75.62 194 THR A N 1
ATOM 1545 C CA . THR A 1 194 ? -8.340 12.853 30.622 1.00 75.62 194 THR A CA 1
ATOM 1546 C C . THR A 1 194 ? -7.940 11.748 31.601 1.00 75.62 194 THR A C 1
ATOM 1548 O O . THR A 1 194 ? -8.650 11.523 32.581 1.00 75.62 194 THR A O 1
ATOM 1551 N N . LEU A 1 195 ? -6.781 11.109 31.400 1.00 75.62 195 LEU A N 1
ATOM 1552 C CA . LEU A 1 195 ? -6.266 10.068 32.297 1.00 75.62 195 LEU A CA 1
ATOM 1553 C C . LEU A 1 195 ? -5.998 10.608 33.705 1.00 75.62 195 LEU A C 1
ATOM 1555 O O . LEU A 1 195 ? -6.301 9.936 34.689 1.00 75.62 195 LEU A O 1
ATOM 1559 N N . ARG A 1 196 ? -5.482 11.839 33.827 1.00 75.56 196 ARG A N 1
ATOM 1560 C CA . ARG A 1 196 ? -5.298 12.500 35.126 1.00 75.56 196 ARG A CA 1
ATOM 1561 C C . ARG A 1 196 ? -6.636 12.709 35.837 1.00 75.56 196 ARG A C 1
ATOM 1563 O O . ARG A 1 196 ? -6.739 12.436 37.029 1.00 75.56 196 ARG A O 1
ATOM 1570 N N . LEU A 1 197 ? -7.659 13.183 35.126 1.00 80.12 197 LEU A N 1
ATOM 1571 C CA . LEU A 1 197 ? -8.994 13.409 35.690 1.00 80.12 197 LEU A CA 1
ATOM 1572 C C . LEU A 1 197 ? -9.674 12.100 36.112 1.00 80.12 197 LEU A C 1
ATOM 1574 O O . LEU A 1 197 ? -10.210 12.026 37.217 1.00 80.12 197 LEU A O 1
ATOM 1578 N N . GLN A 1 198 ? -9.598 11.061 35.278 1.00 79.75 198 GLN A N 1
ATOM 1579 C CA . GLN A 1 198 ? -10.102 9.723 35.603 1.00 79.75 198 GLN A CA 1
ATOM 1580 C C . GLN A 1 198 ? -9.359 9.115 36.798 1.00 79.75 198 GLN A C 1
ATOM 1582 O O . GLN A 1 198 ? -9.991 8.585 37.710 1.00 79.75 198 GLN A O 1
ATOM 1587 N N . GLY A 1 199 ? -8.030 9.251 36.842 1.00 75.75 199 GLY A N 1
ATOM 1588 C CA . GLY A 1 199 ? -7.209 8.815 37.970 1.00 75.75 199 GLY A CA 1
ATOM 1589 C C . GLY A 1 199 ? -7.589 9.523 39.270 1.00 75.75 199 GLY A C 1
ATOM 1590 O O . GLY A 1 199 ? -7.761 8.871 40.297 1.00 75.75 199 GLY A O 1
ATOM 1591 N N . ASN A 1 200 ? -7.814 10.839 39.221 1.00 82.88 200 ASN A N 1
ATOM 1592 C CA . ASN A 1 200 ? -8.282 11.606 40.375 1.00 82.88 200 ASN A CA 1
ATOM 1593 C C . ASN A 1 200 ? -9.675 11.154 40.835 1.00 82.88 200 ASN A C 1
ATOM 1595 O O . ASN A 1 200 ? -9.894 10.992 42.033 1.00 82.88 200 ASN A O 1
ATOM 1599 N N . GLN A 1 201 ? -10.604 10.903 39.905 1.00 83.12 201 GLN A N 1
ATOM 1600 C CA . GLN A 1 201 ? -11.931 10.380 40.242 1.00 83.12 201 GLN A CA 1
ATOM 1601 C C . GLN A 1 201 ? -11.858 8.997 40.891 1.00 83.12 201 GLN A C 1
ATOM 1603 O O . GLN A 1 201 ? -12.504 8.787 41.914 1.00 83.12 201 GLN A O 1
ATOM 1608 N N . LEU A 1 202 ? -11.066 8.073 40.344 1.00 79.75 202 LEU A N 1
ATOM 1609 C CA . LEU A 1 202 ? -10.880 6.738 40.917 1.00 79.75 202 LEU A CA 1
ATOM 1610 C C . LEU A 1 202 ? -10.208 6.795 42.293 1.00 79.75 202 LEU A C 1
ATOM 1612 O O . LEU A 1 202 ? -10.614 6.073 43.200 1.00 79.75 202 LEU A O 1
ATOM 1616 N N . PHE A 1 203 ? -9.229 7.685 42.483 1.00 73.88 203 PHE A N 1
ATOM 1617 C CA . PHE A 1 203 ? -8.585 7.896 43.778 1.00 73.88 203 PHE A CA 1
ATOM 1618 C C . PHE A 1 203 ? -9.569 8.437 44.819 1.00 73.88 203 PHE A C 1
ATOM 1620 O O . PHE A 1 203 ? -9.670 7.884 45.912 1.00 73.88 203 PHE A O 1
ATOM 1627 N N . SER A 1 204 ? -10.344 9.470 44.473 1.00 73.06 204 SER A N 1
ATOM 1628 C CA . SER A 1 204 ? -11.422 9.961 45.334 1.00 73.06 204 SER A CA 1
ATOM 1629 C C . SER A 1 204 ? -12.455 8.874 45.612 1.00 73.06 204 SER A C 1
ATOM 1631 O O . SER A 1 204 ? -12.957 8.808 46.732 1.00 73.06 204 SER A O 1
ATOM 1633 N N . GLN A 1 205 ? -12.736 8.004 44.632 1.00 73.88 205 GLN A N 1
ATOM 1634 C CA . GLN A 1 205 ? -13.670 6.900 44.803 1.00 73.88 205 GLN A CA 1
ATOM 1635 C C . GLN A 1 205 ? -13.212 5.848 45.798 1.00 73.88 205 GLN A C 1
ATOM 1637 O O . GLN A 1 205 ? -13.935 5.485 46.722 1.00 73.88 205 GLN A O 1
ATOM 1642 N N . TYR A 1 206 ? -11.967 5.421 45.652 1.00 65.50 206 TYR A N 1
ATOM 1643 C CA . TYR A 1 206 ? -11.334 4.531 46.603 1.00 65.50 206 TYR A CA 1
ATOM 1644 C C . TYR A 1 206 ? -11.260 5.164 48.001 1.00 65.50 206 TYR A C 1
ATOM 1646 O O . TYR A 1 206 ? -11.513 4.498 48.997 1.00 65.50 206 TYR A O 1
ATOM 1654 N N . HIS A 1 207 ? -10.978 6.465 48.098 1.00 60.97 207 HIS A N 1
ATOM 1655 C CA . HIS A 1 207 ? -10.834 7.135 49.390 1.00 60.97 207 HIS A CA 1
ATOM 1656 C C . HIS A 1 207 ? -12.160 7.309 50.155 1.00 60.97 207 HIS A C 1
ATOM 1658 O O . HIS A 1 207 ? -12.140 7.308 51.386 1.00 60.97 207 HIS A O 1
ATOM 1664 N N . TRP A 1 208 ? -13.309 7.421 49.473 1.00 55.84 208 TRP A N 1
ATOM 1665 C CA . TRP A 1 208 ? -14.618 7.427 50.147 1.00 55.84 208 TRP A CA 1
ATOM 1666 C C . TRP A 1 208 ? -15.139 6.032 50.490 1.00 55.84 208 TRP A C 1
ATOM 1668 O O . TRP A 1 208 ? -15.968 5.914 51.380 1.00 55.84 208 TRP A O 1
ATOM 1678 N N . ALA A 1 209 ? -14.671 4.985 49.807 1.00 54.97 209 ALA A N 1
ATOM 1679 C CA . ALA A 1 209 ? -15.094 3.607 50.059 1.00 54.97 209 ALA A CA 1
ATOM 1680 C C . ALA A 1 209 ? -14.347 2.933 51.229 1.00 54.97 209 ALA A C 1
ATOM 1682 O O . ALA A 1 209 ? -14.741 1.854 51.666 1.00 54.97 209 ALA A O 1
ATOM 1683 N N . VAL A 1 210 ? -13.251 3.539 51.705 1.00 53.69 210 VAL A N 1
ATOM 1684 C CA . VAL A 1 210 ? -12.357 2.993 52.748 1.00 53.69 210 VAL A CA 1
ATOM 1685 C C . VAL A 1 210 ? -12.444 3.793 54.067 1.00 53.69 210 VAL A C 1
ATOM 1687 O O . VAL A 1 210 ? -11.737 3.482 55.023 1.00 53.69 210 VAL A O 1
ATOM 1690 N N . ASN A 1 211 ? -13.335 4.789 54.143 1.00 46.00 211 ASN A N 1
ATOM 1691 C CA . ASN A 1 211 ? -13.742 5.478 55.378 1.00 46.00 211 ASN A CA 1
ATOM 1692 C C . ASN A 1 211 ? -15.180 5.101 55.742 1.00 46.00 211 ASN A C 1
ATOM 1694 O O . ASN A 1 211 ? -15.476 5.055 56.955 1.00 46.00 211 ASN A O 1
#

Secondary structure (DSSP, 8-state):
-PPPPPSEEEEEEE--BSSPP---TT-EEEEEEEEEEESS---TTT-S-SSGGGEEEEEETTSPTTSS-SS-EEEETTS--S-THHHHHHHTPPBT-EEEEEE-GGG-TTHHHHHHHHHHHHSPPPTT----------GGGGGG--S-HHHHHHHHS---EEEEEEEEEEE-GGGSPPPTTTS-HHHHHHHHHHHHHHHHHHHHHHHHH--

pLDDT: mean 83.97, std 15.5, range [42.25, 98.69]